Protein AF-A0A084JQD5-F1 (afdb_monomer_lite)

Organism: NCBI:txid29354

Sequence (213 aa):
MKKNQHKNAWLDYLKTSSVTEKAIAIMLTFVMTLIACVFIKEAFPYILVGALLLWLFSNHSTAQSEQQEVNQQERMNWAMELYRQAARCILPILKEYNSVLGIAPTTVNSIYSEEKCLSKPGLCEPVLVYTLERKTVSTIDLFDIKTAIQKRFNQEELGLYLREIDQRDAKFLKFYILPILSENARNWANVDIQNQFTNTKPQKPGDRRDKDF

Foldseek 3Di:
DPDPPPPCPVVVCLVPDDPVVVVVVVVVVVVVVVVVVVCCVVCVVVVVVVVVVVVVVVVVVVVVVVVVVVVVVVVVVVLVVLVVVLLVLLLVLCVVCVVQQQFDPVQSVVWDDQDWDDADVQGPFTKGKTKTFHPFQHPDDCVVSQVSSQVSCVVVVQQKHFQDWDRPDGTMIITIITRNPDPSSVVVSVVSVVVVVVPPDPPPPPPPPDDDD

Structure (mmCIF, N/CA/C/O backbone):
data_AF-A0A084JQD5-F1
#
_entry.id   AF-A0A084JQD5-F1
#
loop_
_atom_site.group_PDB
_atom_site.id
_atom_site.type_symbol
_atom_site.label_atom_id
_atom_site.label_alt_id
_atom_site.label_comp_id
_atom_site.label_asym_id
_atom_site.label_entity_id
_atom_site.label_seq_id
_atom_site.pdbx_PDB_ins_code
_atom_site.Cartn_x
_atom_site.Cartn_y
_atom_site.Cartn_z
_atom_site.occupancy
_atom_site.B_iso_or_equiv
_atom_site.auth_seq_id
_atom_site.auth_comp_id
_atom_site.auth_asym_id
_atom_site.auth_atom_id
_atom_site.pdbx_PDB_model_num
ATOM 1 N N . MET A 1 1 ? 2.120 -25.114 -65.771 1.00 43.00 1 MET A N 1
ATOM 2 C CA . MET A 1 1 ? 3.538 -24.853 -66.119 1.00 43.00 1 MET A CA 1
ATOM 3 C C . MET A 1 1 ? 3.622 -23.701 -67.128 1.00 43.00 1 MET A C 1
ATOM 5 O O . MET A 1 1 ? 3.431 -23.932 -68.309 1.00 43.00 1 MET A O 1
ATOM 9 N N . LYS A 1 2 ? 3.849 -22.452 -66.692 1.00 48.41 2 LYS A N 1
ATOM 10 C CA . LYS A 1 2 ? 4.095 -21.280 -67.570 1.00 48.41 2 LYS A CA 1
ATOM 11 C C . LYS A 1 2 ? 5.107 -20.340 -66.895 1.00 48.41 2 LYS A C 1
ATOM 13 O O . LYS A 1 2 ? 4.735 -19.290 -66.393 1.00 48.41 2 LYS A O 1
ATOM 18 N N . LYS A 1 3 ? 6.375 -20.755 -66.778 1.00 48.91 3 LYS A N 1
ATOM 19 C CA . LYS A 1 3 ? 7.422 -19.938 -66.118 1.00 48.91 3 LYS A CA 1
ATOM 20 C C . LYS A 1 3 ? 8.718 -19.734 -66.915 1.00 48.91 3 LYS A C 1
ATOM 22 O O . LYS A 1 3 ? 9.621 -19.091 -66.400 1.00 48.91 3 LYS A O 1
ATOM 27 N N . ASN A 1 4 ? 8.798 -20.186 -68.172 1.00 50.25 4 ASN A N 1
ATOM 28 C CA . ASN A 1 4 ? 10.040 -20.094 -68.961 1.00 50.25 4 ASN A CA 1
ATOM 29 C C . ASN A 1 4 ? 9.955 -19.283 -70.268 1.00 50.25 4 ASN A C 1
ATOM 31 O O . ASN A 1 4 ? 10.979 -19.126 -70.920 1.00 50.25 4 ASN A O 1
ATOM 35 N N . GLN A 1 5 ? 8.804 -18.715 -70.650 1.00 48.50 5 GLN A N 1
ATOM 36 C CA . GLN A 1 5 ? 8.698 -17.982 -71.927 1.00 48.50 5 GLN A CA 1
ATOM 37 C C . GLN A 1 5 ? 9.386 -16.603 -71.937 1.00 48.50 5 GLN A C 1
ATOM 39 O O . GLN A 1 5 ? 9.701 -16.101 -73.006 1.00 48.50 5 GLN A O 1
ATOM 44 N N . HIS A 1 6 ? 9.693 -16.010 -70.778 1.00 50.81 6 HIS A N 1
ATOM 45 C CA . HIS A 1 6 ? 10.351 -14.695 -70.721 1.00 50.81 6 HIS A CA 1
ATOM 46 C C . HIS A 1 6 ? 11.881 -14.747 -70.620 1.00 50.81 6 HIS A C 1
ATOM 48 O O . HIS A 1 6 ? 12.528 -13.736 -70.874 1.00 50.81 6 HIS A O 1
ATOM 54 N N . LYS A 1 7 ? 12.484 -15.897 -70.280 1.00 48.81 7 LYS A N 1
ATOM 55 C CA . LYS A 1 7 ? 13.943 -15.979 -70.068 1.00 48.81 7 LYS A CA 1
ATOM 56 C C . LYS A 1 7 ? 14.765 -15.891 -71.359 1.00 48.81 7 LYS A C 1
ATOM 58 O O . LYS A 1 7 ? 15.932 -15.530 -71.287 1.00 48.81 7 LYS A O 1
ATOM 63 N N . ASN A 1 8 ? 14.154 -16.145 -72.518 1.00 57.69 8 ASN A N 1
ATOM 64 C CA . ASN A 1 8 ? 14.857 -16.164 -73.806 1.00 57.69 8 ASN A CA 1
ATOM 65 C C . ASN A 1 8 ? 14.445 -15.041 -74.766 1.00 57.69 8 ASN A C 1
ATOM 67 O O . ASN A 1 8 ? 15.118 -14.849 -75.769 1.00 57.69 8 ASN A O 1
ATOM 71 N N . ALA A 1 9 ? 13.425 -14.240 -74.439 1.00 63.19 9 ALA A N 1
ATOM 72 C CA . ALA A 1 9 ? 12.932 -13.183 -75.327 1.00 63.19 9 ALA A CA 1
ATOM 73 C C . ALA A 1 9 ? 14.009 -12.137 -75.677 1.00 63.19 9 ALA A C 1
ATOM 75 O O . ALA A 1 9 ? 14.047 -11.630 -76.793 1.00 63.19 9 ALA A O 1
ATOM 76 N N . TRP A 1 10 ? 14.924 -11.851 -74.745 1.00 65.06 10 TRP A N 1
ATOM 77 C CA . TRP A 1 10 ? 16.048 -10.941 -74.981 1.00 65.06 10 TRP A CA 1
ATOM 78 C C . TRP A 1 10 ? 17.129 -11.552 -75.884 1.00 65.06 10 TRP A C 1
ATOM 80 O O . TRP A 1 10 ? 17.648 -10.883 -76.773 1.00 65.06 10 TRP A O 1
ATOM 90 N N . LEU A 1 11 ? 17.435 -12.840 -75.698 1.00 65.12 11 LEU A N 1
ATOM 91 C CA . LEU A 1 11 ? 18.388 -13.572 -76.539 1.00 65.12 11 LEU A CA 1
ATOM 92 C C . LEU A 1 11 ? 17.848 -13.779 -77.959 1.00 65.12 11 LEU A C 1
ATOM 94 O O . LEU A 1 11 ? 18.612 -13.695 -78.919 1.00 65.12 11 LEU A O 1
ATOM 98 N N . ASP A 1 12 ? 16.544 -14.009 -78.091 1.00 68.69 12 ASP A N 1
ATOM 99 C CA . ASP A 1 12 ? 15.867 -14.154 -79.378 1.00 68.69 12 ASP A CA 1
ATOM 100 C C . ASP A 1 12 ? 15.786 -12.804 -80.110 1.00 68.69 12 ASP A C 1
ATOM 102 O O . ASP A 1 12 ? 16.141 -12.744 -81.286 1.00 68.69 12 ASP A O 1
ATOM 106 N N . TYR A 1 13 ? 15.468 -11.708 -79.402 1.00 67.12 13 TYR A N 1
ATOM 107 C CA . TYR A 1 13 ? 15.529 -10.339 -79.938 1.00 67.12 13 TYR A CA 1
ATOM 108 C C . TYR A 1 13 ? 16.936 -9.970 -80.407 1.00 67.12 13 TYR A C 1
ATOM 110 O O . TYR A 1 13 ? 17.104 -9.438 -81.505 1.00 67.12 13 TYR A O 1
ATOM 118 N N . LEU A 1 14 ? 17.963 -10.292 -79.613 1.00 61.56 14 LEU A N 1
ATOM 119 C CA . LEU A 1 14 ? 19.344 -10.092 -80.024 1.00 61.56 14 LEU A CA 1
ATOM 120 C C . LEU A 1 14 ? 19.676 -10.941 -81.241 1.00 61.56 14 LEU A C 1
ATOM 122 O O . LEU A 1 14 ? 20.288 -10.419 -82.144 1.00 61.56 14 LEU A O 1
ATOM 126 N N . LYS A 1 15 ? 19.279 -12.207 -81.361 1.00 66.88 15 LYS A N 1
ATOM 127 C CA . LYS A 1 15 ? 19.640 -13.007 -82.548 1.00 66.88 15 LYS A CA 1
ATOM 128 C C . LYS A 1 15 ? 19.077 -12.447 -83.858 1.00 66.88 15 LYS A C 1
ATOM 130 O O . LYS A 1 15 ? 19.812 -12.438 -84.847 1.00 66.88 15 LYS A O 1
ATOM 135 N N . THR A 1 16 ? 17.836 -11.961 -83.854 1.00 67.88 16 THR A N 1
ATOM 136 C CA . THR A 1 16 ? 17.121 -11.482 -85.053 1.00 67.88 16 THR A CA 1
ATOM 137 C C . THR A 1 16 ? 17.388 -10.023 -85.420 1.00 67.88 16 THR A C 1
ATOM 139 O O . THR A 1 16 ? 16.986 -9.593 -86.497 1.00 67.88 16 THR A O 1
ATOM 142 N N . SER A 1 17 ? 18.045 -9.256 -84.550 1.00 68.06 17 SER A N 1
ATOM 143 C CA . SER A 1 17 ? 18.316 -7.832 -84.772 1.00 68.06 17 SER A CA 1
ATOM 144 C C . SER A 1 17 ? 19.583 -7.588 -85.595 1.00 68.06 17 SER A C 1
ATOM 146 O O . SER A 1 17 ? 20.514 -8.408 -85.658 1.00 68.06 17 SER A O 1
ATOM 148 N N . SER A 1 18 ? 19.607 -6.430 -86.252 1.00 73.75 18 SER A N 1
ATOM 149 C CA . SER A 1 18 ? 20.745 -5.966 -87.042 1.00 73.75 18 SER A CA 1
ATOM 150 C C . SER A 1 18 ? 21.976 -5.709 -86.157 1.00 73.75 18 SER A C 1
ATOM 152 O O . SER A 1 18 ? 21.888 -5.568 -84.935 1.00 73.75 18 SER A O 1
ATOM 154 N N . VAL A 1 19 ? 23.170 -5.674 -86.760 1.00 72.00 19 VAL A N 1
ATOM 155 C CA . VAL A 1 19 ? 24.443 -5.508 -86.024 1.00 72.00 19 VAL A CA 1
ATOM 156 C C . VAL A 1 19 ? 24.470 -4.207 -85.209 1.00 72.00 19 VAL A C 1
ATOM 158 O O . VAL A 1 19 ? 24.986 -4.185 -84.092 1.00 72.00 19 VAL A O 1
ATOM 161 N N . THR A 1 20 ? 23.865 -3.140 -85.729 1.00 70.75 20 THR A N 1
ATOM 162 C CA . THR A 1 20 ? 23.761 -1.833 -85.066 1.00 70.75 20 THR A CA 1
ATOM 163 C C . THR A 1 20 ? 22.817 -1.867 -83.863 1.00 70.75 20 THR A C 1
ATOM 165 O O . THR A 1 20 ? 23.162 -1.356 -82.800 1.00 70.75 20 THR A O 1
ATOM 168 N N . GLU A 1 21 ? 21.666 -2.530 -83.972 1.00 68.81 21 GLU A N 1
ATOM 169 C CA . GLU A 1 21 ? 20.702 -2.678 -82.871 1.00 68.81 21 GLU A CA 1
ATOM 170 C C . GLU A 1 21 ? 21.258 -3.521 -81.715 1.00 68.81 21 GLU A C 1
ATOM 172 O O . GLU A 1 21 ? 21.062 -3.177 -80.547 1.00 68.81 21 GLU A O 1
ATOM 177 N N . LYS A 1 22 ? 22.025 -4.576 -82.021 1.00 69.94 22 LYS A N 1
ATOM 178 C CA . LYS A 1 22 ? 22.756 -5.370 -81.017 1.00 69.94 22 LYS A CA 1
ATOM 179 C C . LYS A 1 22 ? 23.754 -4.517 -80.241 1.00 69.94 22 LYS A C 1
ATOM 181 O O . LYS A 1 22 ? 23.807 -4.594 -79.014 1.00 69.94 22 LYS A O 1
ATOM 186 N N . ALA A 1 23 ? 24.533 -3.700 -80.950 1.00 69.25 23 ALA A N 1
ATOM 187 C CA . ALA A 1 23 ? 25.531 -2.827 -80.341 1.00 69.25 23 ALA A CA 1
ATOM 188 C C . ALA A 1 23 ? 24.881 -1.795 -79.405 1.00 69.25 23 ALA A C 1
ATOM 190 O O . ALA A 1 23 ? 25.366 -1.592 -78.292 1.00 69.25 23 ALA A O 1
ATOM 191 N N . ILE A 1 24 ? 23.746 -1.213 -79.810 1.00 72.31 24 ILE A N 1
ATOM 192 C CA . ILE A 1 24 ? 22.974 -0.271 -78.986 1.00 72.31 24 ILE A CA 1
ATOM 193 C C . ILE A 1 24 ? 22.414 -0.965 -77.738 1.00 72.31 24 ILE A C 1
ATOM 195 O O . ILE A 1 24 ? 22.552 -0.442 -76.633 1.00 72.31 24 ILE A O 1
ATOM 199 N N . ALA A 1 25 ? 21.835 -2.161 -77.880 1.00 71.25 25 ALA A N 1
ATOM 200 C CA . ALA A 1 25 ? 21.286 -2.911 -76.751 1.00 71.25 25 ALA A CA 1
ATOM 201 C C . ALA A 1 25 ? 22.368 -3.294 -75.727 1.00 71.25 25 ALA A C 1
ATOM 203 O O . ALA A 1 25 ? 22.162 -3.140 -74.521 1.00 71.25 25 ALA A O 1
ATOM 204 N N . ILE A 1 26 ? 23.540 -3.740 -76.188 1.00 75.88 26 ILE A N 1
ATOM 205 C CA . ILE A 1 26 ? 24.671 -4.077 -75.311 1.00 75.88 26 ILE A CA 1
ATOM 206 C C . ILE A 1 26 ? 25.213 -2.818 -74.622 1.00 75.88 26 ILE A C 1
ATOM 208 O O . ILE A 1 26 ? 25.419 -2.844 -73.410 1.00 75.88 26 ILE A O 1
ATOM 212 N N . MET A 1 27 ? 25.364 -1.703 -75.347 1.00 77.06 27 MET A N 1
ATOM 213 C CA . MET A 1 27 ? 25.770 -0.410 -74.775 1.00 77.06 27 MET A CA 1
ATOM 214 C C . MET A 1 27 ? 24.803 0.072 -73.691 1.00 77.06 27 MET A C 1
ATOM 216 O O . MET A 1 27 ? 25.242 0.432 -72.603 1.00 77.06 27 MET A O 1
ATOM 220 N N . LEU A 1 28 ? 23.492 0.025 -73.936 1.00 75.75 28 LEU A N 1
ATOM 221 C CA . LEU A 1 28 ? 22.488 0.428 -72.947 1.00 75.75 28 LEU A CA 1
ATOM 222 C C . LEU A 1 28 ? 22.511 -0.472 -71.712 1.00 75.75 28 LEU A C 1
ATOM 224 O O . LEU A 1 28 ? 22.447 0.022 -70.589 1.00 75.75 28 LEU A O 1
ATOM 228 N N . THR A 1 29 ? 22.658 -1.783 -71.904 1.00 77.31 29 THR A N 1
ATOM 229 C CA . THR A 1 29 ? 22.748 -2.726 -70.783 1.00 77.31 29 THR A CA 1
ATOM 230 C C . THR A 1 29 ? 24.010 -2.462 -69.958 1.00 77.31 29 THR A C 1
ATOM 232 O O . THR A 1 29 ? 23.952 -2.431 -68.729 1.00 77.31 29 THR A O 1
ATOM 235 N N . PHE A 1 30 ? 25.140 -2.198 -70.620 1.00 76.50 30 PHE A N 1
ATOM 236 C CA . PHE A 1 30 ? 26.399 -1.854 -69.966 1.00 76.50 30 PHE A CA 1
ATOM 237 C C . PHE A 1 30 ? 26.284 -0.551 -69.168 1.00 76.50 30 PHE A C 1
ATOM 239 O O . PHE A 1 30 ? 26.621 -0.541 -67.988 1.00 76.50 30 PHE A O 1
ATOM 246 N N . VAL A 1 31 ? 25.718 0.509 -69.756 1.00 75.75 31 VAL A N 1
ATOM 247 C CA . VAL A 1 31 ? 25.486 1.801 -69.087 1.00 75.75 31 VAL A CA 1
ATOM 248 C C . VAL A 1 31 ? 24.566 1.643 -67.875 1.00 75.75 31 VAL A C 1
ATOM 250 O O . VAL A 1 31 ? 24.903 2.122 -66.796 1.00 75.75 31 VAL A O 1
ATOM 253 N N . MET A 1 32 ? 23.455 0.912 -68.000 1.00 71.94 32 MET A N 1
ATOM 254 C CA . MET A 1 32 ? 22.539 0.661 -66.878 1.00 71.94 32 MET A CA 1
ATOM 255 C C . MET A 1 32 ? 23.201 -0.138 -65.749 1.00 71.94 32 MET A C 1
ATOM 257 O O . MET A 1 32 ? 22.980 0.155 -64.574 1.00 71.94 32 MET A O 1
ATOM 261 N N . THR A 1 33 ? 24.052 -1.108 -66.089 1.00 73.44 33 THR A N 1
ATOM 262 C CA . THR A 1 33 ? 24.817 -1.881 -65.096 1.00 73.44 33 THR A CA 1
ATOM 263 C C . THR A 1 33 ? 25.853 -1.002 -64.390 1.00 73.44 33 THR A C 1
ATOM 265 O O . THR A 1 33 ? 26.034 -1.103 -63.178 1.00 73.44 33 THR A O 1
ATOM 268 N N . LEU A 1 34 ? 26.498 -0.091 -65.124 1.00 73.38 34 LEU A N 1
ATOM 269 C CA . LEU A 1 34 ? 27.484 0.846 -64.584 1.00 73.38 34 LEU A CA 1
ATOM 270 C C . LEU A 1 34 ? 26.836 1.864 -63.639 1.00 73.38 34 LEU A C 1
ATOM 272 O O . LEU A 1 34 ? 27.350 2.102 -62.548 1.00 73.38 34 LEU A O 1
ATOM 276 N N . ILE A 1 35 ? 25.666 2.387 -64.014 1.00 71.44 35 ILE A N 1
ATOM 277 C CA . ILE A 1 35 ? 24.845 3.262 -63.171 1.00 71.44 35 ILE A CA 1
ATOM 278 C C . ILE A 1 35 ? 24.445 2.528 -61.882 1.00 71.44 35 ILE A C 1
ATOM 280 O O . ILE A 1 35 ? 24.663 3.052 -60.792 1.00 71.44 35 ILE A O 1
ATOM 284 N N . ALA A 1 36 ? 23.953 1.288 -61.975 1.00 71.88 36 ALA A N 1
ATOM 285 C CA . ALA A 1 36 ? 23.601 0.489 -60.799 1.00 71.88 36 ALA A CA 1
ATOM 286 C C . ALA A 1 36 ? 24.800 0.266 -59.854 1.00 71.88 36 ALA A C 1
ATOM 288 O O . ALA A 1 36 ? 24.655 0.404 -58.640 1.00 71.88 36 ALA A O 1
ATOM 289 N N . CYS A 1 37 ? 25.995 -0.008 -60.387 1.00 68.25 37 CYS A N 1
ATOM 290 C CA . CYS A 1 37 ? 27.213 -0.152 -59.583 1.00 68.25 37 CYS A CA 1
ATOM 291 C C . CYS A 1 37 ? 27.614 1.140 -58.848 1.00 68.25 37 CYS A C 1
ATOM 293 O O . CYS A 1 37 ? 28.063 1.070 -57.702 1.00 68.25 37 CYS A O 1
ATOM 295 N N . VAL A 1 38 ? 27.440 2.311 -59.470 1.00 67.06 38 VAL A N 1
ATOM 296 C CA . VAL A 1 38 ? 27.713 3.613 -58.831 1.00 67.06 38 VAL A CA 1
ATOM 297 C C . VAL A 1 38 ? 26.712 3.882 -57.704 1.00 67.06 38 VAL A C 1
ATOM 299 O O . VAL A 1 38 ? 27.125 4.195 -56.588 1.00 67.06 38 VAL A O 1
ATOM 302 N N . PHE A 1 39 ? 25.417 3.653 -57.947 1.00 64.69 39 PHE A N 1
ATOM 303 C CA . PHE A 1 39 ? 24.373 3.825 -56.930 1.00 64.69 39 PHE A CA 1
ATOM 304 C C . PHE A 1 39 ? 24.538 2.874 -55.740 1.00 64.69 39 PHE A C 1
ATOM 306 O O . PHE A 1 39 ? 24.310 3.281 -54.606 1.00 64.69 39 PHE A O 1
ATOM 313 N N . ILE A 1 40 ? 24.972 1.627 -55.956 1.00 67.81 40 ILE A N 1
ATOM 314 C CA . ILE A 1 40 ? 25.234 0.682 -54.859 1.00 67.81 40 ILE A CA 1
ATOM 315 C C . ILE A 1 40 ? 26.410 1.158 -54.001 1.00 67.81 40 ILE A C 1
ATOM 317 O O . ILE A 1 40 ? 26.332 1.077 -52.779 1.00 67.81 40 ILE A O 1
ATOM 321 N N . LYS A 1 41 ? 27.478 1.691 -54.608 1.00 65.62 41 LYS A N 1
ATOM 322 C CA . LYS A 1 41 ? 28.644 2.194 -53.866 1.00 65.62 41 LYS A CA 1
ATOM 323 C C . LYS A 1 41 ? 28.291 3.384 -52.968 1.00 65.62 41 LYS A C 1
ATOM 325 O O . LYS A 1 41 ? 28.823 3.480 -51.865 1.00 65.62 41 LYS A O 1
ATOM 330 N N . GLU A 1 42 ? 27.384 4.249 -53.415 1.00 63.03 42 GLU A N 1
ATOM 331 C CA . GLU A 1 42 ? 26.901 5.382 -52.620 1.00 63.03 42 GLU A CA 1
ATOM 332 C C . GLU A 1 42 ? 25.814 4.986 -51.613 1.00 63.03 42 GLU A C 1
ATOM 334 O O . GLU A 1 42 ? 25.819 5.490 -50.497 1.00 63.03 42 GLU A O 1
ATOM 339 N N . ALA A 1 43 ? 24.919 4.051 -51.948 1.00 64.06 43 ALA A N 1
ATOM 340 C CA . ALA A 1 43 ? 23.817 3.631 -51.077 1.00 64.06 43 ALA A CA 1
ATOM 341 C C . ALA A 1 43 ? 24.241 2.652 -49.967 1.00 64.06 43 ALA A C 1
ATOM 343 O O . ALA A 1 43 ? 23.648 2.647 -48.887 1.00 64.06 43 ALA A O 1
ATOM 344 N N . PHE A 1 44 ? 25.268 1.828 -50.204 1.00 70.75 44 PHE A N 1
ATOM 345 C CA . PHE A 1 44 ? 25.759 0.830 -49.251 1.00 70.75 44 PHE A CA 1
ATOM 346 C C . PHE A 1 44 ? 26.115 1.393 -47.862 1.00 70.75 44 PHE A C 1
ATOM 348 O O . PHE A 1 44 ? 25.653 0.812 -46.878 1.00 70.75 44 PHE A O 1
ATOM 355 N N . PRO A 1 45 ? 26.860 2.511 -47.720 1.00 69.94 45 PRO A N 1
ATOM 356 C CA . PRO A 1 45 ? 27.137 3.076 -46.399 1.00 69.94 45 PRO A CA 1
ATOM 357 C C . PRO A 1 45 ? 25.861 3.495 -45.657 1.00 69.94 45 PRO A C 1
ATOM 359 O O . PRO A 1 45 ? 25.770 3.270 -44.453 1.00 69.94 45 PRO A O 1
ATOM 362 N N . TYR A 1 46 ? 24.843 4.021 -46.346 1.00 71.94 46 TYR A N 1
ATOM 363 C CA . TYR A 1 46 ? 23.573 4.393 -45.710 1.00 71.94 46 TYR A CA 1
ATOM 364 C C . TYR A 1 46 ? 22.764 3.172 -45.258 1.00 71.94 46 TYR A C 1
ATOM 366 O O . TYR A 1 46 ? 22.179 3.190 -44.176 1.00 71.94 46 TYR A O 1
ATOM 374 N N . ILE A 1 47 ? 22.772 2.088 -46.041 1.00 75.50 47 ILE A N 1
ATOM 375 C CA . ILE A 1 47 ? 22.130 0.816 -45.669 1.00 75.50 47 ILE A CA 1
ATOM 376 C C . ILE A 1 47 ? 22.837 0.196 -44.458 1.00 75.50 47 ILE A C 1
ATOM 378 O O . ILE A 1 47 ? 22.176 -0.257 -43.524 1.00 75.50 47 ILE A O 1
ATOM 382 N N . LEU A 1 48 ? 24.172 0.213 -44.443 1.00 73.69 48 LEU A N 1
ATOM 383 C CA . LEU A 1 48 ? 24.976 -0.316 -43.343 1.00 73.69 48 LEU A CA 1
ATOM 384 C C . LEU A 1 48 ? 24.747 0.472 -42.046 1.00 73.69 48 LEU A C 1
ATOM 386 O O . LEU A 1 48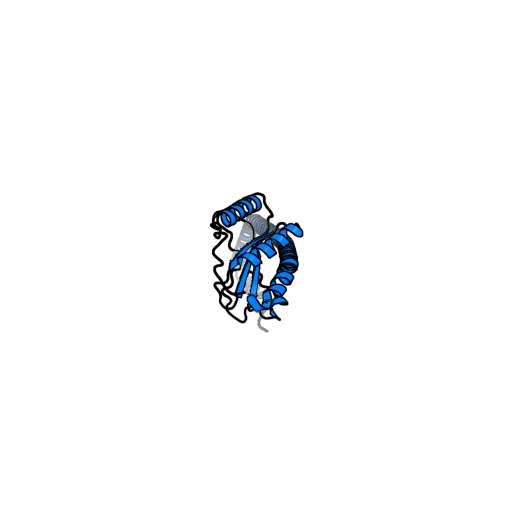 ? 24.535 -0.128 -40.995 1.00 73.69 48 LEU A O 1
ATOM 390 N N . VAL A 1 49 ? 24.736 1.808 -42.119 1.00 73.88 49 VAL A N 1
ATOM 391 C CA . VAL A 1 49 ? 24.436 2.676 -40.970 1.00 73.88 49 VAL A CA 1
ATOM 392 C C . VAL A 1 49 ? 22.999 2.463 -40.487 1.00 73.88 49 VAL A C 1
ATOM 394 O O . VAL A 1 49 ? 22.780 2.341 -39.286 1.00 73.88 49 VAL A O 1
ATOM 397 N N . GLY A 1 50 ? 22.027 2.342 -41.397 1.00 69.69 50 GLY A N 1
ATOM 398 C CA . GLY A 1 50 ? 20.638 2.035 -41.046 1.00 69.69 50 GLY A CA 1
ATOM 399 C C . GLY A 1 50 ? 20.487 0.689 -40.330 1.00 69.69 50 GLY A C 1
ATOM 400 O O . GLY A 1 50 ? 19.806 0.609 -39.309 1.00 69.69 50 GLY A O 1
ATOM 401 N N . ALA A 1 51 ? 21.169 -0.355 -40.806 1.00 75.62 51 ALA A N 1
ATOM 402 C CA . ALA A 1 51 ? 21.170 -1.672 -40.169 1.00 75.62 51 ALA A CA 1
ATOM 403 C C . ALA A 1 51 ? 21.861 -1.660 -38.792 1.00 75.62 51 ALA A C 1
ATOM 405 O O . ALA A 1 51 ? 21.345 -2.252 -37.846 1.00 75.62 51 ALA A O 1
ATOM 406 N N . LEU A 1 52 ? 22.988 -0.948 -38.658 1.00 70.50 52 LEU A N 1
ATOM 407 C CA . LEU A 1 52 ? 23.684 -0.761 -37.379 1.00 70.50 52 LEU A CA 1
ATOM 408 C C . LEU A 1 52 ? 22.820 -0.011 -36.360 1.00 70.50 52 LEU A C 1
ATOM 410 O O . LEU A 1 52 ? 22.775 -0.410 -35.199 1.00 70.50 52 LEU A O 1
ATOM 414 N N . LEU A 1 53 ? 22.107 1.035 -36.790 1.00 66.81 53 LEU A N 1
ATOM 415 C CA . LEU A 1 53 ? 21.167 1.763 -35.938 1.00 66.81 53 LEU A CA 1
ATOM 416 C C . LEU A 1 53 ? 20.019 0.855 -35.488 1.00 66.81 53 LEU A C 1
ATOM 418 O O . LEU A 1 53 ? 19.753 0.779 -34.293 1.00 66.81 53 LEU A O 1
ATOM 422 N N . LEU A 1 54 ? 19.383 0.120 -36.407 1.00 69.12 54 LEU A N 1
ATOM 423 C CA . LEU A 1 54 ? 18.308 -0.821 -36.065 1.00 69.12 54 LEU A CA 1
ATOM 424 C C . LEU A 1 54 ? 18.768 -1.893 -35.066 1.00 69.12 54 LEU A C 1
ATOM 426 O O . LEU A 1 54 ? 18.032 -2.205 -34.134 1.00 69.12 54 LEU A O 1
ATOM 430 N N . TRP A 1 55 ? 19.990 -2.407 -35.218 1.00 70.88 55 TRP A N 1
ATOM 431 C CA . TRP A 1 55 ? 20.573 -3.389 -34.301 1.00 70.88 55 TRP A CA 1
ATOM 432 C C . TRP A 1 55 ? 20.919 -2.800 -32.921 1.00 70.88 55 TRP A C 1
ATOM 434 O O . TRP A 1 55 ? 20.690 -3.434 -31.890 1.00 70.88 55 TRP A O 1
ATOM 444 N N . LEU A 1 56 ? 21.419 -1.561 -32.871 1.00 65.19 56 LEU A N 1
ATOM 445 C CA . LEU A 1 56 ? 21.650 -0.836 -31.616 1.00 65.19 56 LEU A CA 1
ATOM 446 C C . LEU A 1 56 ? 20.338 -0.565 -30.868 1.00 65.19 56 LEU A C 1
ATOM 448 O O . LEU A 1 56 ? 20.258 -0.810 -29.664 1.00 65.19 56 LEU A O 1
ATOM 452 N N . PHE A 1 57 ? 19.298 -0.112 -31.575 1.00 62.94 57 PHE A N 1
ATOM 453 C CA . PHE A 1 57 ? 17.982 0.128 -30.981 1.00 62.94 57 PHE A CA 1
ATOM 454 C C . PHE A 1 57 ? 17.315 -1.170 -30.514 1.00 62.94 57 PHE A C 1
ATOM 456 O O . PHE A 1 57 ? 16.728 -1.177 -29.431 1.00 62.94 57 PHE A O 1
ATOM 463 N N . SER A 1 58 ? 17.446 -2.278 -31.258 1.00 65.06 58 SER A N 1
ATOM 464 C CA . SER A 1 58 ? 16.896 -3.566 -30.821 1.00 65.06 58 SER A CA 1
ATOM 465 C C . SER A 1 58 ? 17.571 -4.055 -29.540 1.00 65.06 58 SER A C 1
ATOM 467 O O . SER A 1 58 ? 16.878 -4.365 -28.576 1.00 65.06 58 SER A O 1
ATOM 469 N N . ASN A 1 59 ? 18.905 -4.028 -29.469 1.00 57.62 59 ASN A N 1
ATOM 470 C CA . ASN A 1 59 ? 19.632 -4.506 -28.289 1.00 57.62 59 ASN A CA 1
ATOM 471 C C . ASN A 1 59 ? 19.405 -3.621 -27.055 1.00 57.62 59 ASN A C 1
ATOM 473 O O . ASN A 1 59 ? 19.328 -4.133 -25.939 1.00 57.62 59 ASN A O 1
ATOM 477 N N . HIS A 1 60 ? 19.259 -2.303 -27.237 1.00 58.75 60 HIS A N 1
ATOM 478 C CA . HIS A 1 60 ? 18.938 -1.407 -26.127 1.00 58.75 60 HIS A CA 1
ATOM 479 C C . HIS A 1 60 ? 17.510 -1.630 -25.608 1.00 58.75 60 HIS A C 1
ATOM 481 O O . HIS A 1 60 ? 17.289 -1.597 -24.399 1.00 58.75 60 HIS A O 1
ATOM 487 N N . SER A 1 61 ? 16.558 -1.920 -26.504 1.00 55.59 61 SER A N 1
ATOM 488 C CA . SER A 1 61 ? 15.175 -2.223 -26.119 1.00 55.59 61 SER A CA 1
ATOM 489 C C . SER A 1 61 ? 15.055 -3.524 -25.318 1.00 55.59 61 SER A C 1
ATOM 491 O O . SER A 1 61 ? 14.343 -3.545 -24.319 1.00 55.59 61 SER A O 1
ATOM 493 N N . THR A 1 62 ? 15.805 -4.570 -25.685 1.00 59.31 62 THR A N 1
ATOM 494 C CA . THR A 1 62 ? 15.794 -5.857 -24.972 1.00 59.31 62 THR A CA 1
ATOM 495 C C . THR A 1 62 ? 16.460 -5.755 -23.598 1.00 59.31 62 THR A C 1
ATOM 497 O O . THR A 1 62 ? 15.914 -6.231 -22.608 1.00 59.31 62 THR A O 1
ATOM 500 N N . ALA A 1 63 ? 17.598 -5.059 -23.499 1.00 60.03 63 ALA A N 1
ATOM 501 C CA . ALA A 1 63 ? 18.258 -4.834 -22.211 1.00 60.03 63 ALA A CA 1
ATOM 502 C C . ALA A 1 63 ? 17.399 -3.979 -21.258 1.00 60.03 63 ALA A C 1
ATOM 504 O O . ALA A 1 63 ? 17.345 -4.249 -20.058 1.00 60.03 63 ALA A O 1
ATOM 505 N N . GLN A 1 64 ? 16.684 -2.972 -21.780 1.00 58.69 64 GLN A N 1
ATOM 506 C CA . GLN A 1 64 ? 15.721 -2.209 -20.983 1.00 58.69 64 GLN A CA 1
ATOM 507 C C . GLN A 1 64 ? 14.522 -3.058 -20.553 1.00 58.69 64 GLN A C 1
ATOM 509 O O . GLN A 1 64 ? 14.125 -2.950 -19.397 1.00 58.69 64 GLN A O 1
ATOM 514 N N . SER A 1 65 ? 13.961 -3.907 -21.423 1.00 57.28 65 SER A N 1
ATOM 515 C CA . SER A 1 65 ? 12.812 -4.744 -21.057 1.00 57.28 65 SER A CA 1
ATOM 516 C C . SER A 1 65 ? 13.163 -5.765 -19.978 1.00 57.28 65 SER A C 1
ATOM 518 O O . SER A 1 65 ? 12.426 -5.883 -19.008 1.00 57.28 65 SER A O 1
ATOM 520 N N . GLU A 1 66 ? 14.317 -6.429 -20.077 1.00 62.81 66 GLU A N 1
ATOM 521 C CA . GLU A 1 66 ? 14.774 -7.386 -19.058 1.00 62.81 66 GLU A CA 1
ATOM 522 C C . GLU A 1 66 ? 15.028 -6.694 -17.710 1.00 62.81 66 GLU A C 1
ATOM 524 O O . GLU A 1 66 ? 14.599 -7.166 -16.656 1.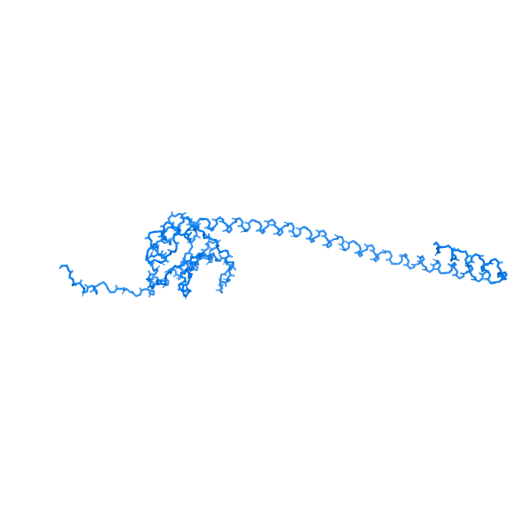00 62.81 66 GLU A O 1
ATOM 529 N N . GLN A 1 67 ? 15.660 -5.518 -17.723 1.00 60.62 67 GLN A N 1
ATOM 530 C CA . GLN A 1 67 ? 15.917 -4.761 -16.498 1.00 60.62 67 GLN A CA 1
ATOM 531 C C . GLN A 1 67 ? 14.641 -4.139 -15.906 1.00 60.62 67 GLN A C 1
ATOM 533 O O . GLN A 1 67 ? 14.542 -3.930 -14.693 1.00 60.62 67 GLN A O 1
ATOM 538 N N . GLN A 1 68 ? 13.643 -3.859 -16.741 1.00 60.38 68 GLN A N 1
ATOM 539 C CA . GLN A 1 68 ? 12.326 -3.406 -16.313 1.00 60.38 68 GLN A CA 1
ATOM 540 C C . GLN A 1 68 ? 11.501 -4.559 -15.721 1.00 60.38 68 GLN A C 1
ATOM 542 O O . GLN A 1 68 ? 10.865 -4.356 -14.688 1.00 60.38 68 GLN A O 1
ATOM 547 N N . GLU A 1 69 ? 11.573 -5.764 -16.290 1.00 64.31 69 GLU A N 1
ATOM 548 C CA . GLU A 1 69 ? 10.929 -6.973 -15.759 1.00 64.31 69 GLU A CA 1
ATOM 549 C C . GLU A 1 69 ? 11.486 -7.365 -14.385 1.00 64.31 69 GLU A C 1
ATOM 551 O O . GLU A 1 69 ? 10.709 -7.589 -13.453 1.00 64.31 69 GLU A O 1
ATOM 556 N N . VAL A 1 70 ? 12.813 -7.360 -14.205 1.00 68.69 70 VAL A N 1
ATOM 557 C CA . VAL A 1 70 ? 13.442 -7.651 -12.901 1.00 68.69 70 VAL A CA 1
ATOM 558 C C . VAL A 1 70 ? 13.027 -6.620 -11.846 1.00 68.69 70 VAL A C 1
ATOM 560 O O . VAL A 1 70 ? 12.566 -6.989 -10.765 1.00 68.69 70 VAL A O 1
ATOM 563 N N . ASN A 1 71 ? 13.085 -5.325 -12.175 1.00 69.00 71 ASN A N 1
ATOM 564 C CA . ASN A 1 71 ? 12.643 -4.259 -11.268 1.00 69.00 71 ASN A CA 1
ATOM 565 C C . ASN A 1 71 ? 11.149 -4.358 -10.924 1.00 69.00 71 ASN A C 1
ATOM 567 O O . ASN A 1 71 ? 10.731 -4.027 -9.811 1.00 69.00 71 ASN A O 1
ATOM 571 N N . GLN A 1 72 ? 10.317 -4.778 -11.875 1.00 66.94 72 GLN A N 1
ATOM 572 C CA . GLN A 1 72 ? 8.888 -4.955 -11.652 1.00 66.94 72 GLN A CA 1
ATOM 573 C C . GLN A 1 72 ? 8.612 -6.152 -10.736 1.00 66.94 72 GLN A C 1
ATOM 575 O O . GLN A 1 72 ? 7.782 -6.036 -9.830 1.00 66.94 72 GLN A O 1
ATOM 580 N N . GLN A 1 73 ? 9.343 -7.254 -10.912 1.00 72.06 73 GLN A N 1
ATOM 581 C CA . GLN A 1 73 ? 9.244 -8.436 -10.061 1.00 72.06 73 GLN A CA 1
ATOM 582 C C . GLN A 1 73 ? 9.670 -8.136 -8.618 1.00 72.06 73 GLN A C 1
ATOM 584 O O . GLN A 1 73 ? 8.966 -8.506 -7.678 1.00 72.06 73 GLN A O 1
ATOM 589 N N . GLU A 1 74 ? 10.771 -7.409 -8.419 1.00 73.38 74 GLU A N 1
ATOM 590 C CA . GLU A 1 74 ? 11.221 -6.992 -7.085 1.00 73.38 74 GLU A CA 1
ATOM 591 C C . GLU A 1 74 ? 10.205 -6.078 -6.390 1.00 73.38 74 GLU A C 1
ATOM 593 O O . GLU A 1 74 ? 9.871 -6.290 -5.222 1.00 73.38 74 GLU A O 1
ATOM 598 N N . ARG A 1 75 ? 9.639 -5.106 -7.116 1.00 66.88 75 ARG A N 1
ATOM 599 C CA . ARG A 1 75 ? 8.583 -4.226 -6.588 1.00 66.88 75 ARG A CA 1
ATOM 600 C C . ARG A 1 75 ? 7.321 -4.992 -6.211 1.00 66.88 75 ARG A C 1
ATOM 602 O O . ARG A 1 75 ? 6.688 -4.660 -5.211 1.00 66.88 75 ARG A O 1
ATOM 609 N N . MET A 1 76 ? 6.947 -5.996 -7.002 1.00 68.75 76 MET A N 1
ATOM 610 C CA . MET A 1 76 ? 5.793 -6.844 -6.716 1.00 68.75 76 MET A CA 1
ATOM 611 C C . MET A 1 76 ? 6.036 -7.700 -5.471 1.00 68.75 76 MET A C 1
ATOM 613 O O . MET A 1 76 ? 5.192 -7.725 -4.581 1.00 68.75 76 MET A O 1
ATOM 617 N N . ASN A 1 77 ? 7.210 -8.322 -5.355 1.00 75.44 77 ASN A N 1
ATOM 618 C CA . ASN A 1 77 ? 7.591 -9.093 -4.170 1.00 75.44 77 ASN A CA 1
ATOM 619 C C . ASN A 1 77 ? 7.597 -8.226 -2.904 1.00 75.44 77 ASN A C 1
ATOM 621 O O . ASN A 1 77 ? 7.066 -8.633 -1.872 1.00 75.44 77 ASN A O 1
ATOM 625 N N . TRP A 1 78 ? 8.140 -7.010 -2.994 1.00 74.75 78 TRP A N 1
ATOM 626 C CA . TRP A 1 78 ? 8.129 -6.054 -1.891 1.00 74.75 78 TRP A CA 1
ATOM 627 C C . TRP A 1 78 ? 6.701 -5.662 -1.481 1.00 74.75 78 TRP A C 1
ATOM 629 O O . TRP A 1 78 ? 6.372 -5.689 -0.295 1.00 74.75 78 TRP A O 1
ATOM 639 N N . ALA A 1 79 ? 5.826 -5.363 -2.446 1.00 69.06 79 ALA A N 1
ATOM 640 C CA . ALA A 1 79 ? 4.430 -5.029 -2.169 1.00 69.06 79 ALA A CA 1
ATOM 641 C C . ALA A 1 79 ? 3.667 -6.205 -1.532 1.00 69.06 79 ALA A C 1
ATOM 643 O O . ALA A 1 79 ? 2.889 -6.004 -0.598 1.00 69.06 79 ALA A O 1
ATOM 644 N N . MET A 1 80 ? 3.921 -7.434 -1.993 1.00 74.44 80 MET A N 1
ATOM 645 C CA . MET A 1 80 ? 3.342 -8.655 -1.425 1.00 74.44 80 MET A CA 1
ATOM 646 C C . MET A 1 80 ? 3.785 -8.888 0.021 1.00 74.44 80 MET A C 1
ATOM 648 O O . MET A 1 80 ? 2.966 -9.260 0.864 1.00 74.44 80 MET A O 1
ATOM 652 N N . GLU A 1 81 ? 5.058 -8.650 0.329 1.00 80.62 81 GLU A N 1
ATOM 653 C CA . GLU A 1 81 ? 5.572 -8.785 1.692 1.00 80.62 81 GLU A CA 1
ATOM 654 C C . GLU A 1 81 ? 4.992 -7.709 2.618 1.00 80.62 81 GLU A C 1
ATOM 656 O O . GLU A 1 81 ? 4.498 -8.025 3.702 1.00 80.62 81 GLU A O 1
ATOM 661 N N . LEU A 1 82 ? 4.937 -6.455 2.159 1.00 77.75 82 LEU A N 1
ATOM 662 C CA . LEU A 1 82 ? 4.295 -5.359 2.889 1.00 77.75 82 LEU A CA 1
ATOM 663 C C . LEU A 1 82 ? 2.831 -5.685 3.210 1.00 77.75 82 LEU A C 1
ATOM 665 O O . LEU A 1 82 ? 2.354 -5.481 4.328 1.00 77.75 82 LEU A O 1
ATOM 669 N N . TYR A 1 83 ? 2.124 -6.244 2.229 1.00 75.94 83 TYR A N 1
ATOM 670 C CA . TYR A 1 83 ? 0.748 -6.681 2.383 1.00 75.94 83 TYR A CA 1
ATOM 671 C C . TYR A 1 83 ? 0.606 -7.795 3.418 1.00 75.94 83 TYR A C 1
ATOM 673 O O . TYR A 1 83 ? -0.259 -7.732 4.291 1.00 75.94 83 TYR A O 1
ATOM 681 N N . ARG A 1 84 ? 1.473 -8.808 3.354 1.00 79.94 84 ARG A N 1
ATOM 682 C CA . ARG A 1 84 ? 1.486 -9.921 4.305 1.00 79.94 84 ARG A CA 1
ATOM 683 C C . ARG A 1 84 ? 1.706 -9.432 5.737 1.00 79.94 84 ARG A C 1
ATOM 685 O O . ARG A 1 84 ? 1.013 -9.890 6.647 1.00 79.94 84 ARG A O 1
ATOM 692 N N . GLN A 1 85 ? 2.636 -8.502 5.937 1.00 82.56 85 GLN A N 1
ATOM 693 C CA . GLN A 1 85 ? 2.924 -7.907 7.244 1.00 82.56 85 GLN A CA 1
ATOM 694 C C . GLN A 1 85 ? 1.739 -7.090 7.765 1.00 82.56 85 GLN A C 1
ATOM 696 O O . GLN A 1 85 ? 1.298 -7.285 8.901 1.00 82.56 85 GLN A O 1
ATOM 701 N N . ALA A 1 86 ? 1.156 -6.246 6.910 1.00 83.38 86 ALA A N 1
ATOM 702 C CA . ALA A 1 86 ? -0.044 -5.489 7.239 1.00 83.38 86 ALA A CA 1
ATOM 703 C C . ALA A 1 86 ? -1.209 -6.415 7.624 1.00 83.38 86 ALA A C 1
ATOM 705 O O . ALA A 1 86 ? -1.821 -6.237 8.677 1.00 83.38 86 ALA A O 1
ATOM 706 N N . ALA A 1 87 ? -1.473 -7.451 6.823 1.00 82.25 87 ALA A N 1
ATOM 707 C CA . ALA A 1 87 ? -2.520 -8.432 7.080 1.00 82.25 87 ALA A CA 1
ATOM 708 C C . ALA A 1 87 ? -2.295 -9.170 8.408 1.00 82.25 87 ALA A C 1
ATOM 710 O O . ALA A 1 87 ? -3.231 -9.313 9.190 1.00 82.25 87 ALA A O 1
ATOM 711 N N . ARG A 1 88 ? -1.059 -9.590 8.709 1.00 83.31 88 ARG A N 1
ATOM 712 C CA . ARG A 1 88 ? -0.715 -10.258 9.975 1.00 83.31 88 ARG A CA 1
ATOM 713 C C . ARG A 1 88 ? -1.093 -9.420 11.200 1.00 83.31 88 ARG A C 1
ATOM 715 O O . ARG A 1 88 ? -1.549 -9.987 12.189 1.00 83.31 88 ARG A O 1
ATOM 722 N N . CYS A 1 89 ? -0.923 -8.102 11.130 1.00 85.75 89 CYS A N 1
ATOM 723 C CA . CYS A 1 89 ? -1.268 -7.184 12.217 1.00 85.75 89 CYS A CA 1
ATOM 724 C C . CYS A 1 89 ? -2.758 -6.837 12.263 1.00 85.75 89 CYS A C 1
ATOM 726 O O . CYS A 1 89 ? -3.348 -6.771 13.338 1.00 85.75 89 CYS A O 1
ATOM 728 N N . ILE A 1 90 ? -3.362 -6.599 11.100 1.00 87.38 90 ILE A N 1
ATOM 729 C CA . ILE A 1 90 ? -4.739 -6.116 10.989 1.00 87.38 90 ILE A CA 1
ATOM 730 C C . ILE A 1 90 ? -5.743 -7.241 11.274 1.00 87.38 90 ILE A C 1
ATOM 732 O O . ILE A 1 90 ? -6.720 -7.032 11.990 1.00 87.38 90 ILE A O 1
ATOM 736 N N . LEU A 1 91 ? -5.501 -8.452 10.764 1.00 85.56 91 LEU A N 1
ATOM 737 C CA . LEU A 1 91 ? -6.452 -9.564 10.835 1.00 85.56 91 LEU A CA 1
ATOM 738 C C . LEU A 1 91 ? -6.879 -9.962 12.254 1.00 85.56 91 LEU A C 1
ATOM 740 O O . LEU A 1 91 ? -8.082 -10.129 12.462 1.00 85.56 91 LEU A O 1
ATOM 744 N N . PRO A 1 92 ? -5.968 -10.140 13.233 1.00 84.81 92 PRO A N 1
ATOM 745 C CA . PRO A 1 92 ? -6.362 -10.494 14.594 1.00 84.81 92 PRO A CA 1
ATOM 746 C C . PRO A 1 92 ? -7.276 -9.437 15.215 1.00 84.81 92 PRO A C 1
ATOM 748 O O . PRO A 1 92 ? -8.305 -9.782 15.784 1.00 84.81 92 PRO A O 1
ATOM 751 N N . ILE A 1 93 ? -6.956 -8.159 15.000 1.00 87.69 93 ILE A N 1
ATOM 752 C CA . ILE A 1 93 ? -7.744 -7.032 15.501 1.00 87.69 93 ILE A CA 1
ATOM 753 C C . ILE A 1 93 ? -9.136 -7.075 14.871 1.00 87.69 93 ILE A C 1
ATOM 755 O O . ILE A 1 93 ? -10.136 -7.102 15.571 1.00 87.69 93 ILE A O 1
ATOM 759 N N . LEU A 1 94 ? -9.242 -7.193 13.547 1.00 85.38 94 LEU A N 1
ATOM 760 C CA . LEU A 1 94 ? -10.551 -7.265 12.888 1.00 85.38 94 LEU A CA 1
ATOM 761 C C . LEU A 1 94 ? -11.406 -8.449 13.351 1.00 85.38 94 LEU A C 1
ATOM 763 O O . LEU A 1 94 ? -12.629 -8.333 13.383 1.00 85.38 94 LEU A O 1
ATOM 767 N N . LYS A 1 95 ? -10.786 -9.581 13.713 1.00 82.94 95 LYS A N 1
ATOM 768 C CA . LYS A 1 95 ? -11.504 -10.730 14.282 1.00 82.94 95 LYS A CA 1
ATOM 769 C C . LYS A 1 95 ? -12.124 -10.398 15.638 1.00 82.94 95 LYS A C 1
ATOM 771 O O . LYS A 1 95 ? -13.251 -10.821 15.878 1.00 82.94 95 LYS A O 1
ATOM 776 N N . GLU A 1 96 ? -11.439 -9.623 16.477 1.00 83.12 96 GLU A N 1
ATOM 777 C CA . GLU A 1 96 ? -11.973 -9.143 17.762 1.00 83.12 96 GLU A CA 1
ATOM 778 C C . GLU A 1 96 ? -13.187 -8.222 17.563 1.00 83.12 96 GLU A C 1
ATOM 780 O O . GLU A 1 96 ? -14.162 -8.315 18.305 1.00 83.12 96 GLU A O 1
ATOM 785 N N . TYR A 1 97 ? -13.176 -7.397 16.510 1.00 79.69 97 TYR A N 1
ATOM 786 C CA . TYR A 1 97 ? -14.252 -6.447 16.194 1.00 79.69 97 TYR A CA 1
ATOM 787 C C . TYR A 1 97 ? -15.254 -6.960 15.140 1.00 79.69 97 TYR A C 1
ATOM 789 O O . TYR A 1 97 ? -16.058 -6.183 14.627 1.00 79.69 97 TYR A O 1
ATOM 797 N N . ASN A 1 98 ? -15.243 -8.252 14.796 1.00 76.44 98 ASN A N 1
ATOM 798 C CA . ASN A 1 98 ? -15.977 -8.793 13.641 1.00 76.44 98 ASN A CA 1
ATOM 799 C C . ASN A 1 98 ? -17.495 -8.518 13.689 1.00 76.44 98 ASN A C 1
ATOM 801 O O . ASN A 1 98 ? -18.075 -8.021 12.722 1.00 76.44 98 ASN A O 1
ATOM 805 N N . SER A 1 99 ? -18.133 -8.793 14.830 1.00 73.38 99 SER A N 1
ATOM 806 C CA . SER A 1 99 ? -19.577 -8.585 15.028 1.00 73.38 99 SER A CA 1
ATOM 807 C C . SER A 1 99 ? -19.980 -7.114 14.904 1.00 73.38 99 SER A C 1
ATOM 809 O O . SER A 1 99 ? -21.021 -6.796 14.338 1.00 73.38 99 SER A O 1
ATOM 811 N N . VAL A 1 100 ? -19.120 -6.228 15.401 1.00 75.88 100 VAL A N 1
ATOM 812 C CA . VAL A 1 100 ? -19.278 -4.772 15.416 1.00 75.88 100 VAL A CA 1
ATOM 813 C C . VAL A 1 100 ? -19.088 -4.216 13.999 1.00 75.88 100 VAL A C 1
ATOM 815 O O . VAL A 1 100 ? -19.892 -3.430 13.503 1.00 75.88 100 VAL A O 1
ATOM 818 N N . LEU A 1 101 ? -18.074 -4.685 13.277 1.00 75.31 101 LEU A N 1
ATOM 819 C CA . LEU A 1 101 ? -17.753 -4.210 11.931 1.00 75.31 101 LEU A CA 1
ATOM 820 C C . LEU A 1 101 ? -18.643 -4.800 10.829 1.00 75.31 101 LEU A C 1
ATOM 822 O O . LEU A 1 101 ? -18.552 -4.363 9.681 1.00 75.31 101 LEU A O 1
ATOM 826 N N . GLY A 1 102 ? -19.494 -5.777 11.159 1.00 73.44 102 GLY A N 1
ATOM 827 C CA . GLY A 1 102 ? -20.363 -6.435 10.187 1.00 73.44 102 GLY A CA 1
ATOM 828 C C . GLY A 1 102 ? -19.577 -7.185 9.113 1.00 73.44 102 GLY A C 1
ATOM 829 O O . GLY A 1 102 ? -20.019 -7.253 7.966 1.00 73.44 102 GLY A O 1
ATOM 830 N N . ILE A 1 103 ? -18.389 -7.701 9.442 1.00 74.38 103 ILE A N 1
ATOM 831 C CA . ILE A 1 103 ? -17.488 -8.312 8.459 1.00 74.38 103 ILE A CA 1
ATOM 832 C C . ILE A 1 103 ? -17.973 -9.726 8.119 1.00 74.38 103 ILE A C 1
ATOM 834 O O . ILE A 1 103 ? -18.425 -10.495 8.969 1.00 74.38 103 ILE A O 1
ATOM 838 N N . ALA A 1 104 ? -17.888 -10.103 6.844 1.00 68.12 104 ALA A N 1
ATOM 839 C CA . ALA A 1 104 ? -18.108 -11.490 6.459 1.00 68.12 104 ALA A CA 1
ATOM 840 C C . ALA A 1 104 ? -16.960 -12.376 7.001 1.00 68.12 104 ALA A C 1
ATOM 842 O O . ALA A 1 104 ? -15.798 -12.125 6.676 1.00 68.12 104 ALA A O 1
ATOM 843 N N . PRO A 1 105 ? -17.238 -13.455 7.762 1.00 61.47 105 PRO A N 1
ATOM 844 C CA . PRO A 1 105 ? -16.191 -14.321 8.324 1.00 61.47 105 PRO A CA 1
ATOM 845 C C . PRO A 1 105 ? -15.252 -14.926 7.272 1.00 61.47 105 PRO A C 1
ATOM 847 O O . PRO A 1 105 ? -14.077 -15.159 7.539 1.00 61.47 105 PRO A O 1
ATOM 850 N N . THR A 1 106 ? -15.770 -15.169 6.067 1.00 62.75 106 THR A N 1
ATOM 851 C CA . THR A 1 106 ? -15.012 -15.648 4.906 1.00 62.75 106 THR A CA 1
ATOM 852 C C . THR A 1 106 ? -14.056 -14.593 4.371 1.00 62.75 106 THR A C 1
ATOM 854 O O . THR A 1 106 ? -12.944 -14.928 3.972 1.00 62.75 106 THR A O 1
ATOM 857 N N . THR A 1 107 ? -14.450 -13.321 4.426 1.00 60.03 107 THR A N 1
ATOM 858 C CA . THR A 1 107 ? -13.683 -12.230 3.833 1.00 60.03 107 THR A CA 1
ATOM 859 C C . THR A 1 107 ? -12.471 -11.862 4.663 1.00 60.03 107 THR A C 1
ATOM 861 O O . THR A 1 107 ? -11.458 -11.501 4.090 1.00 60.03 107 THR A O 1
ATOM 864 N N . VAL A 1 108 ? -12.493 -12.087 5.980 1.00 58.94 108 VAL A N 1
ATOM 865 C CA . VAL A 1 108 ? -11.292 -11.991 6.833 1.00 58.94 108 VAL A CA 1
ATOM 866 C C . VAL A 1 108 ? -10.166 -12.923 6.342 1.00 58.94 108 VAL A C 1
ATOM 868 O O . VAL A 1 108 ? -8.998 -12.669 6.600 1.00 58.94 108 VAL A O 1
ATOM 871 N N . ASN A 1 109 ? -10.481 -13.992 5.604 1.00 49.94 109 ASN A N 1
ATOM 872 C CA . ASN A 1 109 ? -9.488 -14.961 5.133 1.00 49.94 109 ASN A CA 1
ATOM 873 C C . ASN A 1 109 ? -9.082 -14.780 3.657 1.00 49.94 109 ASN A C 1
ATOM 875 O O . ASN A 1 109 ? -8.127 -15.418 3.226 1.00 49.94 109 ASN A O 1
ATOM 879 N N . SER A 1 110 ? -9.782 -13.947 2.877 1.00 48.25 110 SER A N 1
ATOM 880 C CA . SE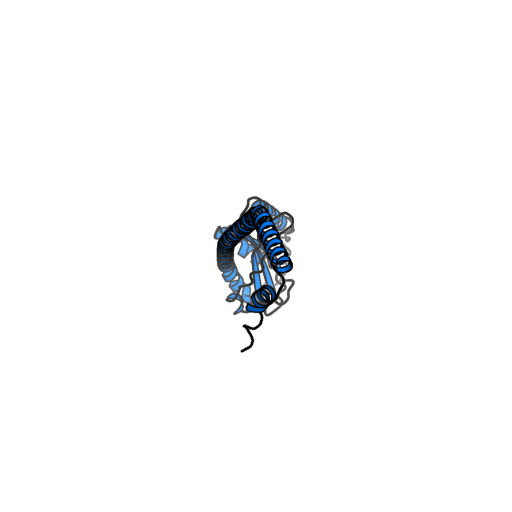R A 1 110 ? -9.649 -13.878 1.408 1.00 48.25 110 SER A CA 1
ATOM 881 C C . SER A 1 110 ? -9.201 -12.511 0.890 1.00 48.25 110 SER A C 1
ATOM 883 O O . SER A 1 110 ? -9.547 -12.099 -0.214 1.00 48.25 110 SER A O 1
ATOM 885 N N . ILE A 1 111 ? -8.477 -11.766 1.710 1.00 54.38 111 ILE A N 1
ATOM 886 C CA . ILE A 1 111 ? -8.207 -10.361 1.446 1.00 54.38 111 ILE A CA 1
ATOM 887 C C . ILE A 1 111 ? -7.039 -10.316 0.475 1.00 54.38 111 ILE A C 1
ATOM 889 O O . ILE A 1 111 ? -5.901 -10.599 0.850 1.00 54.38 111 ILE A O 1
ATOM 893 N N . TYR A 1 112 ? -7.324 -9.979 -0.773 1.00 47.38 112 TYR A N 1
ATOM 894 C CA . TYR A 1 112 ? -6.348 -9.475 -1.722 1.00 47.38 112 TYR A CA 1
ATOM 895 C C . TYR A 1 112 ? -7.068 -8.485 -2.631 1.00 47.38 112 TYR A C 1
ATOM 897 O O . TYR A 1 112 ? -7.920 -8.868 -3.426 1.00 47.38 112 TYR A O 1
ATOM 905 N N . SER A 1 113 ? -6.761 -7.200 -2.484 1.00 45.84 113 SER A N 1
ATOM 906 C CA . SER A 1 113 ? -7.175 -6.177 -3.441 1.00 45.84 113 SER A CA 1
ATOM 907 C C . SER A 1 113 ? -6.007 -5.223 -3.609 1.00 45.84 113 SER A C 1
ATOM 909 O O . SER A 1 113 ? -5.873 -4.254 -2.868 1.00 45.84 113 SER A O 1
ATOM 911 N N . GLU A 1 114 ? -5.127 -5.543 -4.553 1.00 43.69 114 GLU A N 1
ATOM 912 C CA . GLU A 1 114 ? -4.000 -4.702 -4.948 1.00 43.69 114 GLU A CA 1
ATOM 913 C C . GLU A 1 114 ? -4.521 -3.460 -5.699 1.00 43.69 114 GLU A C 1
ATOM 915 O O . GLU A 1 114 ? -4.477 -3.386 -6.923 1.00 43.69 114 GLU A O 1
ATOM 920 N N . GLU A 1 115 ? -5.052 -2.463 -4.985 1.00 48.03 115 GLU A N 1
ATOM 921 C CA . GLU A 1 115 ? -5.259 -1.133 -5.573 1.00 48.03 115 GLU A CA 1
ATOM 922 C C . GLU A 1 115 ? -3.961 -0.323 -5.422 1.00 48.03 115 GLU A C 1
ATOM 924 O O . GLU A 1 115 ? -3.633 0.185 -4.347 1.00 48.03 115 GLU A O 1
ATOM 929 N N . LYS A 1 116 ? -3.193 -0.213 -6.516 1.00 47.72 116 LYS A N 1
ATOM 930 C CA . LYS A 1 116 ? -2.017 0.666 -6.615 1.00 47.72 116 LYS A CA 1
ATOM 931 C C . LYS A 1 116 ? -2.451 2.135 -6.755 1.00 47.72 116 LYS A C 1
ATOM 933 O O . LYS A 1 116 ? -2.866 2.565 -7.821 1.00 47.72 116 LYS A O 1
ATOM 938 N N . CYS A 1 117 ? -2.304 2.856 -5.643 1.00 50.31 117 CYS A N 1
ATOM 939 C CA . CYS A 1 117 ? -2.043 4.287 -5.421 1.00 50.31 117 CYS A CA 1
ATOM 940 C C . CYS A 1 117 ? -2.678 5.378 -6.318 1.00 50.31 117 CYS A C 1
ATOM 942 O O . CYS A 1 117 ? -2.419 5.469 -7.513 1.00 50.31 117 CYS A O 1
ATOM 944 N N . LEU A 1 118 ? -3.283 6.377 -5.661 1.00 46.50 118 LEU A N 1
ATOM 945 C CA . LEU A 1 118 ? -3.105 7.786 -6.038 1.00 46.50 118 LEU A CA 1
ATOM 946 C C . LEU A 1 118 ? -1.999 8.355 -5.145 1.00 46.50 118 LEU A C 1
ATOM 948 O O . LEU A 1 118 ? -2.090 8.262 -3.919 1.00 46.50 118 LEU A O 1
ATOM 952 N N . SER A 1 119 ? -0.936 8.892 -5.745 1.00 51.53 119 SER A N 1
ATOM 953 C CA . SER A 1 119 ? 0.048 9.703 -5.028 1.00 51.53 119 SER A CA 1
ATOM 954 C C . SER A 1 119 ? -0.672 10.838 -4.304 1.00 51.53 119 SER A C 1
ATOM 956 O O . SER A 1 119 ? -1.610 11.446 -4.830 1.00 51.53 119 SER A O 1
ATOM 958 N N . LYS A 1 120 ? -0.266 11.124 -3.067 1.00 56.44 120 LYS A N 1
ATOM 959 C CA . LYS A 1 120 ? -0.797 12.289 -2.363 1.00 56.44 120 LYS A CA 1
ATOM 960 C C . LYS A 1 120 ? -0.018 13.518 -2.837 1.00 56.44 120 LYS A C 1
ATOM 962 O O . LYS A 1 120 ? 1.198 13.430 -2.980 1.00 56.44 120 LYS A O 1
ATOM 967 N N . PRO A 1 121 ? -0.654 14.684 -3.036 1.00 53.75 121 PRO A N 1
ATOM 968 C CA . PRO A 1 121 ? 0.091 15.919 -3.246 1.00 53.75 121 PRO A CA 1
ATOM 969 C C . PRO A 1 121 ? 1.107 16.112 -2.106 1.00 53.75 121 PRO A C 1
ATOM 971 O O . PRO A 1 121 ? 0.715 16.222 -0.944 1.00 53.75 121 PRO A O 1
ATOM 974 N N . GLY A 1 122 ? 2.402 16.074 -2.431 1.00 55.59 122 GLY A N 1
ATOM 975 C CA . GLY A 1 122 ? 3.500 16.172 -1.461 1.00 55.59 122 GLY A CA 1
ATOM 976 C C . GLY A 1 122 ? 4.070 14.851 -0.915 1.00 55.59 122 GLY A C 1
ATOM 977 O O . GLY A 1 122 ? 5.047 14.917 -0.177 1.00 55.59 122 GLY A O 1
ATOM 978 N N . LEU A 1 123 ? 3.526 13.678 -1.278 1.00 62.56 123 LEU A N 1
ATOM 979 C CA . LEU A 1 123 ? 4.138 12.361 -1.018 1.00 62.56 123 LEU A CA 1
ATOM 980 C C . LEU A 1 123 ? 4.182 11.516 -2.297 1.00 62.56 123 LEU A C 1
ATOM 982 O O . LEU A 1 123 ? 3.163 11.294 -2.955 1.00 62.56 123 LEU A O 1
ATOM 986 N N . CYS A 1 124 ? 5.370 11.008 -2.615 1.00 63.38 124 CYS A N 1
ATOM 987 C CA . CYS A 1 124 ? 5.603 10.125 -3.761 1.00 63.38 124 CYS A CA 1
ATOM 988 C C . CYS A 1 124 ? 5.500 8.636 -3.386 1.00 63.38 124 CYS A C 1
ATOM 990 O O . CYS A 1 124 ? 5.707 7.771 -4.236 1.00 63.38 124 CYS A O 1
ATOM 992 N N . GLU A 1 125 ? 5.219 8.326 -2.121 1.00 69.00 125 GLU A N 1
ATOM 993 C CA . GLU A 1 125 ? 5.200 6.971 -1.587 1.00 69.00 125 GLU A CA 1
ATOM 994 C C . GLU A 1 125 ? 3.904 6.221 -1.938 1.00 69.00 125 GLU A C 1
ATOM 996 O O . GLU A 1 125 ? 2.811 6.794 -1.870 1.00 69.00 125 GLU A O 1
ATOM 1001 N N . PRO A 1 126 ? 4.000 4.922 -2.281 1.00 70.38 126 PRO A N 1
ATOM 1002 C CA . PRO A 1 126 ? 2.834 4.108 -2.578 1.00 70.38 126 PRO A CA 1
ATOM 1003 C C . PRO A 1 126 ? 2.046 3.805 -1.301 1.00 70.38 126 PRO A C 1
ATOM 1005 O O . PRO A 1 126 ? 2.599 3.289 -0.336 1.00 70.38 126 PRO A O 1
ATOM 1008 N N . VAL A 1 127 ? 0.742 4.070 -1.305 1.00 75.62 127 VAL A N 1
ATOM 1009 C CA . VAL A 1 127 ? -0.174 3.675 -0.229 1.00 75.62 127 VAL A CA 1
ATOM 1010 C C . VAL A 1 127 ? -0.745 2.300 -0.545 1.00 75.62 127 VAL A C 1
ATOM 1012 O O . VAL A 1 127 ? -1.268 2.070 -1.635 1.00 75.62 127 VAL A O 1
ATOM 1015 N N . LEU A 1 128 ? -0.668 1.399 0.428 1.00 78.81 128 LEU A N 1
ATOM 1016 C CA . LEU A 1 128 ? -1.319 0.104 0.382 1.00 78.81 128 LEU A CA 1
ATOM 1017 C C . LEU A 1 128 ? -2.790 0.265 0.772 1.00 78.81 128 LEU A C 1
ATOM 1019 O O . LEU A 1 128 ? -3.099 0.779 1.848 1.00 78.81 128 LEU A O 1
ATOM 1023 N N . VAL A 1 129 ? -3.696 -0.194 -0.086 1.00 80.44 129 VAL A N 1
ATOM 1024 C CA . VAL A 1 129 ? -5.130 -0.228 0.212 1.00 80.44 129 VAL A CA 1
ATOM 1025 C C . VAL A 1 129 ? -5.514 -1.650 0.581 1.00 80.44 129 VAL A C 1
ATOM 1027 O O . VAL A 1 129 ? -5.389 -2.574 -0.215 1.00 80.44 129 VAL A O 1
ATOM 1030 N N . TYR A 1 130 ? -5.987 -1.827 1.805 1.00 79.38 130 TYR A N 1
ATOM 1031 C CA . TYR A 1 130 ? -6.467 -3.104 2.305 1.00 79.38 130 TYR A CA 1
ATOM 1032 C C . TYR A 1 130 ? -7.991 -3.057 2.391 1.00 79.38 130 TYR A C 1
ATOM 1034 O O . TYR A 1 130 ? -8.539 -2.213 3.092 1.00 79.38 130 TYR A O 1
ATOM 1042 N N . THR A 1 131 ? -8.683 -3.928 1.657 1.00 81.50 131 THR A N 1
ATOM 1043 C CA . THR A 1 131 ? -10.142 -3.840 1.475 1.00 81.50 131 THR A CA 1
ATOM 1044 C C . THR A 1 131 ? -10.849 -5.051 2.065 1.00 81.50 131 THR A C 1
ATOM 1046 O O . THR A 1 131 ? -10.530 -6.181 1.717 1.00 81.50 131 THR A O 1
ATOM 1049 N N . LEU A 1 132 ? -11.852 -4.817 2.907 1.00 80.81 132 LEU A N 1
ATOM 1050 C CA . LEU A 1 132 ? -12.705 -5.847 3.498 1.00 80.81 132 LEU A CA 1
ATOM 1051 C C . LEU A 1 132 ? -14.135 -5.724 3.006 1.00 80.81 132 LEU A C 1
ATOM 1053 O O . LEU A 1 132 ? -14.683 -4.629 2.978 1.00 80.81 132 LEU A O 1
ATOM 1057 N N . GLU A 1 133 ? -14.776 -6.850 2.731 1.00 81.50 133 GLU A N 1
ATOM 1058 C CA . GLU A 1 133 ? -16.212 -6.890 2.468 1.00 81.50 133 GLU A CA 1
ATOM 1059 C C . GLU A 1 133 ? -17.019 -6.910 3.772 1.00 81.50 133 GLU A C 1
ATOM 1061 O O . GLU A 1 133 ? -16.709 -7.632 4.729 1.00 81.50 133 GLU A O 1
ATOM 1066 N N . ARG A 1 134 ? -18.098 -6.133 3.776 1.00 76.50 134 ARG A N 1
ATOM 1067 C CA . ARG A 1 134 ? -19.071 -6.029 4.858 1.00 76.50 134 ARG A CA 1
ATOM 1068 C C . ARG A 1 134 ? -20.377 -6.704 4.451 1.00 76.50 134 ARG A C 1
ATOM 1070 O O . ARG A 1 134 ? -20.854 -6.540 3.333 1.00 76.50 134 ARG A O 1
ATOM 1077 N N . LYS A 1 135 ? -20.995 -7.417 5.392 1.00 77.56 135 LYS A N 1
ATOM 1078 C CA . LYS A 1 135 ? -22.379 -7.906 5.284 1.00 77.56 135 LYS A CA 1
ATOM 1079 C C . LYS A 1 135 ? -23.394 -6.844 5.682 1.00 77.56 135 LYS A C 1
ATOM 1081 O O . LYS A 1 135 ? -24.522 -6.872 5.201 1.00 77.56 135 LYS A O 1
ATOM 1086 N N . THR A 1 136 ? -23.010 -5.937 6.576 1.00 73.31 136 THR A N 1
ATOM 1087 C CA . THR A 1 136 ? -23.884 -4.890 7.104 1.00 73.31 136 THR A CA 1
ATOM 1088 C C . THR A 1 136 ? -23.130 -3.574 7.234 1.00 73.31 136 THR A C 1
ATOM 1090 O O . THR A 1 136 ? -21.938 -3.541 7.541 1.00 73.31 136 THR A O 1
ATOM 1093 N N . VAL A 1 137 ? -23.835 -2.467 6.994 1.00 71.00 137 VAL A N 1
ATOM 1094 C CA . VAL A 1 137 ? -23.277 -1.130 7.200 1.00 71.00 137 VAL A CA 1
ATOM 1095 C C . VAL A 1 137 ? -23.180 -0.885 8.699 1.00 71.00 137 VAL A C 1
ATOM 1097 O O . VAL A 1 137 ? -24.187 -0.816 9.397 1.00 71.00 137 VAL A O 1
ATOM 1100 N N . SER A 1 138 ? -21.951 -0.773 9.179 1.00 66.50 138 SER A N 1
ATOM 1101 C CA . SER A 1 138 ? -21.627 -0.390 10.545 1.00 66.50 138 SER A CA 1
ATOM 1102 C C . SER A 1 138 ? -21.258 1.095 10.561 1.00 66.50 138 SER A C 1
ATOM 1104 O O . SER A 1 138 ? -20.452 1.538 9.742 1.00 66.50 138 SER A O 1
ATOM 1106 N N . THR A 1 139 ? -21.882 1.860 11.460 1.00 65.25 139 THR A N 1
ATOM 1107 C CA . THR A 1 139 ? -21.582 3.278 11.735 1.00 65.25 139 THR A CA 1
ATOM 1108 C C . THR A 1 139 ? -20.786 3.428 13.031 1.00 65.25 139 THR A C 1
ATOM 1110 O O . THR A 1 139 ? -20.984 4.383 13.781 1.00 65.25 139 THR A O 1
ATOM 1113 N N . ILE A 1 140 ? -19.961 2.436 13.360 1.00 67.56 140 ILE A N 1
ATOM 1114 C CA . ILE A 1 140 ? -19.175 2.459 14.590 1.00 67.56 140 ILE A CA 1
ATOM 1115 C C . ILE A 1 140 ? -17.995 3.409 14.440 1.00 67.56 140 ILE A C 1
ATOM 1117 O O . ILE A 1 140 ? -17.420 3.552 13.361 1.00 67.56 140 ILE A O 1
ATOM 1121 N N . ASP A 1 141 ? -17.654 4.071 15.542 1.00 74.56 141 ASP A N 1
ATOM 1122 C CA . ASP A 1 141 ? -16.446 4.872 15.618 1.00 74.56 141 ASP A CA 1
ATOM 1123 C C . ASP A 1 141 ? -15.223 3.966 15.423 1.00 74.56 141 ASP A C 1
ATOM 1125 O O . ASP A 1 141 ? -14.945 3.059 16.208 1.00 74.56 141 ASP A O 1
ATOM 1129 N N . LEU A 1 142 ? -14.505 4.195 14.327 1.00 82.81 142 LEU A N 1
ATOM 1130 C CA . LEU A 1 142 ? -13.345 3.400 13.942 1.00 82.81 142 LEU A CA 1
ATOM 1131 C C . LEU A 1 142 ? -12.065 3.875 14.640 1.00 82.81 142 LEU A C 1
ATOM 1133 O O . LEU A 1 142 ? -10.994 3.332 14.362 1.00 82.81 142 LEU A O 1
ATOM 1137 N N . PHE A 1 143 ? -12.146 4.874 15.525 1.00 83.75 143 PHE A N 1
ATOM 1138 C CA . PHE A 1 143 ? -10.994 5.416 16.242 1.00 83.75 143 PHE A CA 1
ATOM 1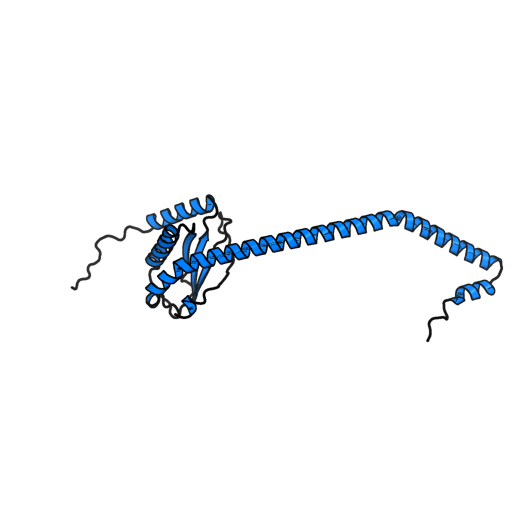139 C C . PHE A 1 143 ? -10.253 4.353 17.066 1.00 83.75 143 PHE A C 1
ATOM 1141 O O . PHE A 1 143 ? -9.023 4.267 16.992 1.00 83.75 143 PHE A O 1
ATOM 1148 N N . ASP A 1 144 ? -10.982 3.493 17.780 1.00 82.25 144 ASP A N 1
ATOM 1149 C CA . ASP A 1 144 ? -10.388 2.421 18.590 1.00 82.25 144 ASP A CA 1
ATOM 1150 C C . ASP A 1 144 ? -9.666 1.390 17.715 1.00 82.25 144 ASP A C 1
ATOM 1152 O O . ASP A 1 144 ? -8.533 1.001 18.001 1.00 82.25 144 ASP A O 1
ATOM 1156 N N . ILE A 1 145 ? -10.275 1.015 16.586 1.00 86.50 145 ILE A N 1
ATOM 1157 C CA . ILE A 1 145 ? -9.685 0.085 15.611 1.00 86.50 145 ILE A CA 1
ATOM 1158 C C . ILE A 1 145 ? -8.436 0.700 14.983 1.00 86.50 145 ILE A C 1
ATOM 1160 O O . ILE A 1 145 ? -7.398 0.043 14.883 1.00 86.50 145 ILE A O 1
ATOM 1164 N N . LYS A 1 146 ? -8.509 1.978 14.598 1.00 88.38 146 LYS A N 1
ATOM 1165 C CA . LYS A 1 146 ? -7.376 2.711 14.035 1.00 88.38 146 LYS A CA 1
ATOM 1166 C C . LYS A 1 146 ? -6.205 2.744 15.016 1.00 88.38 146 LYS A C 1
ATOM 1168 O O . LYS A 1 146 ? -5.073 2.444 14.637 1.00 88.38 146 LYS A O 1
ATOM 1173 N N . THR A 1 147 ? -6.487 3.052 16.279 1.00 87.12 147 THR A N 1
ATOM 1174 C CA . THR A 1 147 ? -5.489 3.108 17.352 1.00 87.12 147 THR A CA 1
ATOM 1175 C C . THR A 1 147 ? -4.895 1.731 17.637 1.00 87.12 147 THR A C 1
ATOM 1177 O O . THR A 1 147 ? -3.676 1.608 17.763 1.00 87.12 147 THR A O 1
ATOM 1180 N N . ALA A 1 148 ? -5.721 0.682 17.689 1.00 88.81 148 ALA A N 1
ATOM 1181 C CA . ALA A 1 148 ? -5.267 -0.690 17.896 1.00 88.81 148 ALA A CA 1
ATOM 1182 C C . ALA A 1 148 ? -4.322 -1.149 16.775 1.00 88.81 148 ALA A C 1
ATOM 1184 O O . ALA A 1 148 ? -3.242 -1.673 17.058 1.00 88.81 148 ALA A O 1
ATOM 1185 N N . ILE A 1 149 ? -4.683 -0.891 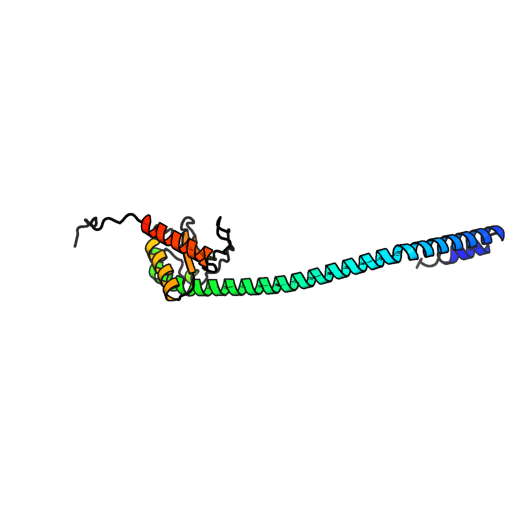15.513 1.00 91.19 149 ILE A N 1
ATOM 1186 C CA . ILE A 1 149 ? -3.848 -1.234 14.355 1.00 91.19 149 ILE A CA 1
ATOM 1187 C C . ILE A 1 149 ? -2.534 -0.448 14.389 1.00 91.19 149 ILE A C 1
ATOM 1189 O O . ILE A 1 149 ? -1.466 -1.050 14.275 1.00 91.19 149 ILE A O 1
ATOM 1193 N N . GLN A 1 150 ? -2.578 0.871 14.609 1.00 91.56 150 GLN A N 1
ATOM 1194 C CA . GLN A 1 150 ? -1.358 1.682 14.654 1.00 91.56 150 GLN A CA 1
ATOM 1195 C C . GLN A 1 150 ? -0.432 1.265 15.803 1.00 91.56 150 GLN A C 1
ATOM 1197 O O . GLN A 1 150 ? 0.783 1.176 15.626 1.00 91.56 150 GLN A O 1
ATOM 1202 N N . LYS A 1 151 ? -0.991 0.962 16.980 1.00 91.12 151 LYS A N 1
ATOM 1203 C CA . LYS A 1 151 ? -0.227 0.436 18.116 1.00 91.12 151 LYS A CA 1
ATOM 1204 C C . LYS A 1 151 ? 0.455 -0.877 17.749 1.00 91.12 151 LYS A C 1
ATOM 1206 O O . LYS A 1 151 ? 1.621 -1.059 18.088 1.00 91.12 151 LYS A O 1
ATOM 1211 N N . ARG A 1 152 ? -0.242 -1.771 17.042 1.00 91.12 152 ARG A N 1
ATOM 1212 C CA . ARG A 1 152 ? 0.317 -3.054 16.614 1.00 91.12 152 ARG A CA 1
ATOM 1213 C C . ARG A 1 152 ? 1.447 -2.884 15.600 1.00 91.12 152 ARG A C 1
ATOM 1215 O O . ARG A 1 152 ? 2.488 -3.507 15.768 1.00 91.12 152 ARG A O 1
ATOM 1222 N N . PHE A 1 153 ? 1.290 -1.992 14.622 1.00 92.38 153 PHE A N 1
ATOM 1223 C CA . PHE A 1 153 ? 2.364 -1.646 13.684 1.00 92.38 153 PHE A CA 1
ATOM 1224 C C . PHE A 1 153 ? 3.616 -1.126 14.391 1.00 92.38 153 PHE A C 1
ATOM 1226 O O . PHE A 1 153 ? 4.723 -1.524 14.036 1.00 92.38 153 PHE A O 1
ATOM 1233 N N . ASN A 1 154 ? 3.442 -0.282 15.412 1.00 89.56 154 ASN A N 1
ATOM 1234 C CA . ASN A 1 154 ? 4.558 0.240 16.197 1.00 89.56 154 ASN A CA 1
ATOM 1235 C C . ASN A 1 154 ? 5.219 -0.856 17.052 1.00 89.56 154 ASN A C 1
ATOM 1237 O O . ASN A 1 154 ? 6.437 -0.884 17.159 1.00 89.56 154 ASN A O 1
ATOM 1241 N N . GLN A 1 155 ? 4.431 -1.760 17.645 1.00 90.50 155 GLN A N 1
ATOM 1242 C CA . GLN A 1 155 ? 4.938 -2.887 18.443 1.00 90.50 155 GLN A CA 1
ATOM 1243 C C . GLN A 1 155 ? 5.735 -3.899 17.616 1.00 90.50 155 GLN A C 1
ATOM 1245 O O . GLN A 1 155 ? 6.673 -4.494 18.133 1.00 90.50 155 GLN A O 1
ATOM 1250 N N . GLU A 1 156 ? 5.340 -4.118 16.362 1.00 88.81 156 GLU A N 1
ATOM 1251 C CA . GLU A 1 156 ? 6.042 -5.009 15.430 1.00 88.81 156 GLU A CA 1
ATOM 1252 C C . GLU A 1 156 ? 7.121 -4.275 14.607 1.00 88.81 156 GLU A C 1
ATOM 1254 O O . GLU A 1 156 ? 7.709 -4.876 13.715 1.00 88.81 156 GLU A O 1
ATOM 1259 N N . GLU A 1 157 ? 7.384 -2.991 14.897 1.00 87.50 157 GLU A N 1
ATOM 1260 C CA . GLU A 1 157 ? 8.404 -2.152 14.243 1.00 87.50 157 GLU A CA 1
ATOM 1261 C C . GLU A 1 157 ? 8.316 -2.127 12.703 1.00 87.50 157 GLU A C 1
ATOM 1263 O O . GLU A 1 157 ? 9.306 -1.929 12.002 1.00 87.50 157 GLU A O 1
ATOM 1268 N N . LEU A 1 158 ? 7.110 -2.277 12.146 1.00 86.00 158 LEU A N 1
ATOM 1269 C CA . LEU A 1 158 ? 6.915 -2.492 10.703 1.00 86.00 158 LEU A CA 1
ATOM 1270 C C . LEU A 1 158 ? 7.138 -1.242 9.839 1.00 86.00 158 LEU A C 1
ATOM 1272 O O . LEU A 1 158 ? 7.074 -1.319 8.615 1.00 86.00 158 LEU A O 1
ATOM 1276 N N . GLY A 1 159 ? 7.328 -0.069 10.450 1.00 87.69 159 GLY A N 1
ATOM 1277 C CA . GLY A 1 159 ? 7.407 1.193 9.712 1.00 87.69 159 GLY A CA 1
ATOM 1278 C C . GLY A 1 159 ? 6.137 1.482 8.902 1.00 87.69 159 GLY A C 1
ATOM 1279 O O . GLY A 1 159 ? 6.217 2.055 7.820 1.00 87.69 159 GLY A O 1
ATOM 1280 N N . LEU A 1 160 ? 4.967 1.064 9.392 1.00 89.50 160 LEU A N 1
ATOM 1281 C CA . LEU A 1 160 ? 3.672 1.253 8.735 1.00 89.50 160 LEU A CA 1
ATOM 1282 C C . LEU A 1 160 ? 2.824 2.293 9.471 1.00 89.50 160 LEU A C 1
ATOM 1284 O O . LEU A 1 160 ? 2.768 2.321 10.703 1.00 89.50 160 LEU A O 1
ATOM 1288 N N . TYR A 1 161 ? 2.107 3.111 8.705 1.00 90.00 161 TYR A N 1
ATOM 1289 C CA . TYR A 1 161 ? 1.178 4.107 9.222 1.00 90.00 161 TYR A CA 1
ATOM 1290 C C . TYR A 1 161 ? -0.237 3.889 8.683 1.00 90.00 161 TYR A C 1
ATOM 1292 O O . TYR A 1 161 ? -0.458 3.929 7.474 1.00 90.00 161 TYR A O 1
ATOM 1300 N N . LEU A 1 162 ? -1.217 3.687 9.567 1.00 90.06 162 LEU A N 1
ATOM 1301 C CA . LEU A 1 162 ? -2.627 3.622 9.190 1.00 90.06 162 LEU A CA 1
ATOM 1302 C C . LEU A 1 162 ? -3.202 5.039 9.098 1.00 90.06 162 LEU A C 1
ATOM 1304 O O . LEU A 1 162 ? -3.591 5.647 10.097 1.00 90.06 162 LEU A O 1
ATOM 1308 N N . ARG A 1 163 ? -3.294 5.549 7.870 1.00 84.75 163 ARG A N 1
ATOM 1309 C CA . ARG A 1 163 ? -3.738 6.917 7.596 1.00 84.75 163 ARG A CA 1
ATOM 1310 C C . ARG A 1 163 ? -5.229 7.091 7.849 1.00 84.75 163 ARG A C 1
ATOM 1312 O O . ARG A 1 163 ? -5.641 7.952 8.624 1.00 84.75 163 ARG A O 1
ATOM 1319 N N . GLU A 1 164 ? -6.047 6.303 7.167 1.00 85.38 164 GLU A N 1
ATOM 1320 C CA . GLU A 1 164 ? -7.501 6.435 7.206 1.00 85.38 164 GLU A CA 1
ATOM 1321 C C . GLU A 1 164 ? -8.173 5.077 7.029 1.00 85.38 164 GLU A C 1
ATOM 1323 O O . GLU A 1 164 ? -7.620 4.161 6.414 1.00 85.38 164 GLU A O 1
ATOM 1328 N N . ILE A 1 165 ? -9.372 4.969 7.595 1.00 86.94 165 ILE A N 1
ATOM 1329 C CA . ILE A 1 165 ? -10.289 3.870 7.333 1.00 86.94 165 ILE A CA 1
ATOM 1330 C C . ILE A 1 165 ? -11.507 4.499 6.662 1.00 86.94 165 ILE A C 1
ATOM 1332 O O . ILE A 1 165 ? -12.206 5.309 7.271 1.00 86.94 165 ILE A O 1
ATOM 1336 N N . ASP A 1 166 ? -11.721 4.179 5.391 1.00 85.00 166 ASP A N 1
ATOM 1337 C CA . ASP A 1 166 ? -12.862 4.654 4.623 1.00 85.00 166 ASP A CA 1
ATOM 1338 C C . ASP A 1 166 ? -14.016 3.661 4.732 1.00 85.00 166 ASP A C 1
ATOM 1340 O O . ASP A 1 166 ? -13.906 2.491 4.358 1.00 85.00 166 ASP A O 1
ATOM 1344 N N . GLN A 1 167 ? -15.130 4.169 5.250 1.00 83.88 167 GLN A N 1
ATOM 1345 C CA . GLN A 1 167 ? -16.378 3.446 5.465 1.00 83.88 167 GLN A CA 1
ATOM 1346 C C . GLN A 1 167 ? -17.531 3.951 4.587 1.00 83.88 167 GLN A C 1
ATOM 1348 O O . GLN A 1 167 ? -18.673 3.536 4.800 1.00 83.88 167 GLN A O 1
ATOM 1353 N N . ARG A 1 168 ? -17.263 4.852 3.627 1.00 80.88 168 ARG A N 1
ATOM 1354 C CA . ARG A 1 168 ? -18.288 5.446 2.747 1.00 80.88 168 ARG A CA 1
ATOM 1355 C C . ARG A 1 168 ? -18.970 4.411 1.856 1.00 80.88 168 ARG A C 1
ATOM 1357 O O . ARG A 1 168 ? -20.143 4.571 1.531 1.00 80.88 168 ARG A O 1
ATOM 1364 N N . ASP A 1 169 ? -18.256 3.358 1.469 1.00 80.31 169 ASP A N 1
ATOM 1365 C CA . ASP A 1 169 ? -18.813 2.277 0.659 1.00 80.31 169 ASP A CA 1
ATOM 1366 C C . ASP A 1 169 ? -19.532 1.259 1.543 1.00 80.31 169 ASP A C 1
ATOM 1368 O O . ASP A 1 169 ? -18.893 0.501 2.259 1.00 80.31 169 ASP A O 1
ATOM 1372 N N . ALA A 1 170 ? -20.860 1.179 1.470 1.00 78.69 170 ALA A N 1
ATOM 1373 C CA . ALA A 1 170 ? -21.664 0.246 2.262 1.00 78.69 170 ALA A CA 1
ATOM 1374 C C . ALA A 1 170 ? -21.181 -1.222 2.218 1.00 78.69 170 ALA A C 1
ATOM 1376 O O . ALA A 1 170 ? -21.330 -1.939 3.208 1.00 78.69 170 ALA A O 1
ATOM 1377 N N . LYS A 1 171 ? -20.589 -1.662 1.102 1.00 81.00 171 LYS A N 1
ATOM 1378 C CA . LYS A 1 171 ? -20.122 -3.038 0.896 1.00 81.00 171 LYS A CA 1
ATOM 1379 C C . LYS A 1 171 ? -18.673 -3.247 1.305 1.00 81.00 171 LYS A C 1
ATOM 1381 O O . LYS A 1 171 ? -18.311 -4.376 1.620 1.00 81.00 171 LYS A O 1
ATOM 1386 N N . PHE A 1 172 ? -17.857 -2.195 1.326 1.00 82.44 172 PHE A N 1
ATOM 1387 C CA . PHE A 1 172 ? -16.421 -2.323 1.544 1.00 82.44 172 PHE A CA 1
ATOM 1388 C C . PHE A 1 172 ? -15.888 -1.377 2.620 1.00 82.44 172 PHE A C 1
ATOM 1390 O O . PHE A 1 172 ? -16.234 -0.203 2.685 1.00 82.44 172 PHE A O 1
ATOM 1397 N N . LEU A 1 173 ? -14.998 -1.894 3.460 1.00 83.94 173 LEU A N 1
ATOM 1398 C CA . LEU A 1 173 ? -14.195 -1.113 4.391 1.00 83.94 173 LEU A CA 1
ATOM 1399 C C . LEU A 1 173 ? -12.763 -1.066 3.856 1.00 83.94 173 LEU A C 1
ATOM 1401 O O . LEU A 1 173 ? -12.129 -2.114 3.720 1.00 83.94 173 LEU A O 1
ATOM 1405 N N . LYS A 1 174 ? -12.264 0.128 3.528 1.00 86.50 174 LYS A N 1
ATOM 1406 C CA . LYS A 1 174 ? -10.917 0.314 2.968 1.00 86.50 174 LYS A CA 1
ATOM 1407 C C . LYS A 1 174 ? -9.981 0.909 4.015 1.00 86.50 174 LYS A C 1
ATOM 1409 O O . LYS A 1 174 ? -10.282 1.941 4.601 1.00 86.50 174 LYS A O 1
ATOM 1414 N N . PHE A 1 175 ? -8.831 0.287 4.228 1.00 86.88 175 PHE A N 1
ATOM 1415 C CA . PHE A 1 175 ? -7.778 0.749 5.126 1.00 86.88 175 PHE A CA 1
ATOM 1416 C C . PHE A 1 175 ? -6.611 1.233 4.277 1.00 86.88 175 PHE A C 1
ATOM 1418 O O . PHE A 1 175 ? -6.074 0.479 3.466 1.00 86.88 175 PHE A O 1
ATOM 1425 N N . TYR A 1 176 ? -6.213 2.483 4.470 1.00 85.69 176 TYR A N 1
ATOM 1426 C CA . TYR A 1 176 ? -5.132 3.103 3.715 1.00 85.69 176 TYR A CA 1
ATOM 1427 C C . TYR A 1 176 ? -3.875 3.130 4.571 1.00 85.69 176 TYR A C 1
ATOM 1429 O O . TYR A 1 176 ? -3.804 3.833 5.582 1.00 85.69 176 TYR A O 1
ATOM 1437 N N . ILE A 1 177 ? -2.887 2.348 4.161 1.00 86.94 177 ILE A N 1
ATOM 1438 C CA . ILE A 1 177 ? -1.676 2.074 4.923 1.00 86.94 177 ILE A CA 1
ATOM 1439 C C . ILE A 1 177 ? -0.496 2.671 4.162 1.00 86.94 177 ILE A C 1
ATOM 1441 O O . ILE A 1 177 ? -0.202 2.290 3.032 1.00 86.94 177 ILE A O 1
ATOM 1445 N N . LEU A 1 178 ? 0.176 3.630 4.783 1.00 86.19 178 LEU A N 1
ATOM 1446 C CA . LEU A 1 178 ? 1.356 4.286 4.246 1.00 86.19 178 LEU A CA 1
ATOM 1447 C C . LEU A 1 178 ? 2.618 3.590 4.787 1.00 86.19 178 LEU A C 1
ATOM 1449 O O . LEU A 1 178 ? 2.833 3.601 6.002 1.00 86.19 178 LEU A O 1
ATOM 1453 N N . PRO A 1 179 ? 3.470 3.012 3.929 1.00 84.38 179 PRO A N 1
ATOM 1454 C CA . PRO A 1 179 ? 4.793 2.560 4.327 1.00 84.38 179 PRO A CA 1
ATOM 1455 C C . PRO A 1 179 ? 5.734 3.756 4.523 1.00 84.38 179 PRO A C 1
ATOM 1457 O O . PRO A 1 179 ? 5.875 4.620 3.655 1.00 84.38 179 PRO A O 1
ATOM 1460 N N . ILE A 1 180 ? 6.408 3.803 5.670 1.00 85.62 180 ILE A N 1
ATOM 1461 C CA . ILE A 1 180 ? 7.361 4.851 6.043 1.00 85.62 180 ILE A CA 1
ATOM 1462 C C . ILE A 1 180 ? 8.735 4.485 5.470 1.00 85.62 180 ILE A C 1
ATOM 1464 O O . ILE A 1 180 ? 9.630 4.021 6.175 1.00 85.62 180 ILE A O 1
ATOM 1468 N N . LEU A 1 181 ? 8.886 4.679 4.160 1.00 79.19 181 LEU A N 1
ATOM 1469 C CA . LEU A 1 181 ? 10.125 4.374 3.428 1.00 79.19 181 LEU A CA 1
ATOM 1470 C C . LEU A 1 181 ? 11.088 5.559 3.347 1.00 79.19 181 LEU A C 1
ATOM 1472 O O . LEU A 1 181 ? 12.249 5.389 2.984 1.00 79.19 181 LEU A O 1
ATOM 1476 N N . SER A 1 182 ? 10.609 6.760 3.660 1.00 80.69 182 SER A N 1
ATOM 1477 C CA . SER A 1 182 ? 11.370 7.999 3.557 1.00 80.69 182 SER A CA 1
ATOM 1478 C C . SER A 1 182 ? 11.191 8.861 4.805 1.00 80.69 182 SER A C 1
ATOM 1480 O O . SER A 1 182 ? 10.232 8.718 5.573 1.00 80.69 182 SER A O 1
ATOM 1482 N N . GLU A 1 183 ? 12.109 9.806 4.987 1.00 82.00 183 GLU A N 1
ATOM 1483 C CA . GLU A 1 183 ? 11.994 10.828 6.024 1.00 82.00 183 GLU A CA 1
ATOM 1484 C C . GLU A 1 183 ? 10.782 11.743 5.792 1.00 82.00 183 GLU A C 1
ATOM 1486 O O . GLU A 1 183 ? 10.110 12.128 6.745 1.00 82.00 183 GLU A O 1
ATOM 1491 N N . ASN A 1 184 ? 10.418 12.003 4.532 1.00 81.31 184 ASN A N 1
ATOM 1492 C CA . ASN A 1 184 ? 9.222 12.774 4.189 1.00 81.31 184 ASN A CA 1
ATOM 1493 C C . ASN A 1 184 ? 7.944 12.058 4.638 1.00 81.31 184 ASN A C 1
ATOM 1495 O O . ASN A 1 184 ? 7.089 12.675 5.273 1.00 81.31 184 ASN A O 1
ATOM 1499 N N . ALA A 1 185 ? 7.837 10.751 4.380 1.00 81.50 185 ALA A N 1
ATOM 1500 C CA . ALA A 1 185 ? 6.715 9.937 4.836 1.00 81.50 185 ALA A CA 1
ATOM 1501 C C . ALA A 1 185 ? 6.628 9.904 6.366 1.00 81.50 185 ALA A C 1
ATOM 1503 O O . ALA A 1 185 ? 5.537 10.004 6.928 1.00 81.50 185 ALA A O 1
ATOM 1504 N N . ARG A 1 186 ? 7.779 9.831 7.044 1.00 86.38 186 ARG A N 1
ATOM 1505 C CA . ARG A 1 186 ? 7.861 9.867 8.509 1.00 86.38 186 ARG A CA 1
ATOM 1506 C C . ARG A 1 186 ? 7.402 11.209 9.069 1.00 86.38 186 ARG A C 1
ATOM 1508 O O . ARG A 1 186 ? 6.562 11.241 9.963 1.00 86.38 186 ARG A O 1
ATOM 1515 N N . ASN A 1 187 ? 7.929 12.306 8.535 1.00 85.50 187 ASN A N 1
ATOM 1516 C CA . ASN A 1 187 ? 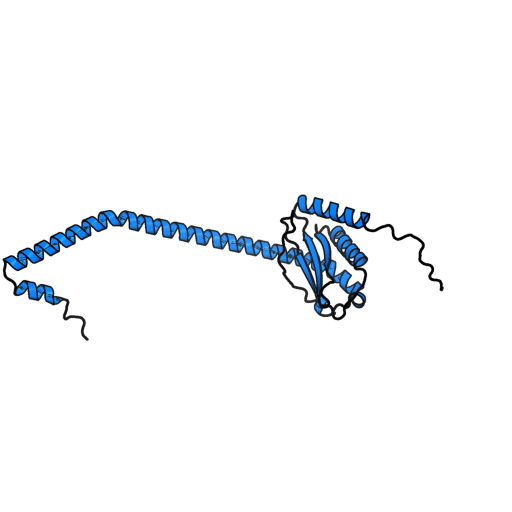7.577 13.658 8.957 1.00 85.50 187 ASN A CA 1
ATOM 1517 C C . ASN A 1 187 ? 6.092 13.925 8.725 1.00 85.50 187 ASN A C 1
ATOM 1519 O O . ASN A 1 187 ? 5.414 14.445 9.608 1.00 85.50 187 ASN A O 1
ATOM 1523 N N . TRP A 1 188 ? 5.567 13.489 7.580 1.00 85.00 188 TRP A N 1
ATOM 1524 C CA . TRP A 1 188 ? 4.148 13.597 7.286 1.00 85.00 188 TRP A CA 1
ATOM 1525 C C . TRP A 1 188 ? 3.290 12.791 8.269 1.00 85.00 188 TRP A C 1
ATOM 1527 O O . TRP A 1 188 ? 2.353 13.344 8.840 1.00 85.00 188 TRP A O 1
ATOM 1537 N N . ALA A 1 189 ? 3.629 11.521 8.516 1.00 86.19 189 ALA A N 1
ATOM 1538 C CA . ALA A 1 189 ? 2.907 10.679 9.469 1.00 86.19 189 ALA A CA 1
ATOM 1539 C C . ALA A 1 189 ? 2.927 11.275 10.886 1.00 86.19 189 ALA A C 1
ATOM 1541 O O . ALA A 1 189 ? 1.899 11.297 11.555 1.00 86.19 189 ALA A O 1
ATOM 1542 N N . ASN A 1 190 ? 4.061 11.829 11.325 1.00 86.81 190 ASN A N 1
ATOM 1543 C CA . ASN A 1 190 ? 4.178 12.491 12.626 1.00 86.81 190 ASN A CA 1
ATOM 1544 C C . ASN A 1 190 ? 3.266 13.720 12.736 1.00 86.81 190 ASN A C 1
ATOM 1546 O O . ASN A 1 190 ? 2.588 13.893 13.750 1.00 86.81 190 ASN A O 1
ATOM 1550 N N . VAL A 1 191 ? 3.220 14.554 11.694 1.00 85.38 191 VAL A N 1
ATOM 1551 C CA . VAL A 1 191 ? 2.322 15.717 11.640 1.00 85.38 191 VAL A CA 1
ATOM 1552 C C . VAL A 1 191 ? 0.858 15.271 11.635 1.00 85.38 191 VAL A C 1
ATOM 1554 O O . VAL A 1 191 ? 0.041 15.835 12.357 1.00 85.38 191 VAL A O 1
ATOM 1557 N N . ASP A 1 192 ? 0.514 14.236 10.868 1.00 84.00 192 ASP A N 1
ATOM 1558 C CA . ASP A 1 192 ? -0.853 13.713 10.802 1.00 84.00 192 ASP A CA 1
ATOM 1559 C C . ASP A 1 192 ? -1.309 13.121 12.144 1.00 84.00 192 ASP A C 1
ATOM 1561 O O . ASP A 1 192 ? -2.411 13.407 12.606 1.00 84.00 192 ASP A O 1
ATOM 1565 N N . ILE A 1 193 ? -0.429 12.382 12.827 1.00 82.12 193 ILE A N 1
ATOM 1566 C CA . ILE A 1 193 ? -0.633 11.904 14.200 1.00 82.12 193 ILE A CA 1
ATOM 1567 C C . ILE A 1 193 ? -0.928 13.083 15.132 1.00 82.12 193 ILE A C 1
ATOM 1569 O O . ILE A 1 193 ? -1.949 13.084 15.820 1.00 82.12 193 ILE A O 1
ATOM 1573 N N . GLN A 1 194 ? -0.078 14.113 15.133 1.00 81.25 194 GLN A N 1
ATOM 1574 C CA . GLN A 1 194 ? -0.269 15.290 15.985 1.00 81.25 194 GLN A CA 1
ATOM 1575 C C . GLN A 1 194 ? -1.603 15.987 15.705 1.00 81.25 194 GLN A C 1
ATOM 1577 O O . GLN A 1 194 ? -2.316 16.339 16.645 1.00 81.25 194 GLN A O 1
ATOM 1582 N N . ASN A 1 195 ? -1.976 16.125 14.431 1.00 79.88 195 ASN A N 1
ATOM 1583 C CA . ASN A 1 195 ? -3.239 16.728 14.006 1.00 79.88 195 ASN A CA 1
ATOM 1584 C C . ASN A 1 195 ? -4.459 15.915 14.447 1.00 79.88 195 ASN A C 1
ATOM 1586 O O . ASN A 1 195 ? -5.491 16.493 14.787 1.00 79.88 195 ASN A O 1
ATOM 1590 N N . GLN A 1 196 ? -4.362 14.585 14.454 1.00 70.12 196 GLN A N 1
ATOM 1591 C CA . GLN A 1 196 ? -5.444 13.718 14.920 1.00 70.12 196 GLN A CA 1
ATOM 1592 C C . GLN A 1 196 ? -5.664 13.868 16.427 1.00 70.12 196 GLN A C 1
ATOM 1594 O O . GLN A 1 196 ? -6.808 13.991 16.853 1.00 70.12 196 GLN A O 1
ATOM 1599 N N . PHE A 1 197 ? -4.587 13.953 17.216 1.00 59.88 197 PHE A N 1
ATOM 1600 C CA . PHE A 1 197 ? -4.671 14.116 18.672 1.00 59.88 197 PHE A CA 1
ATOM 1601 C C . PHE A 1 197 ? -4.988 15.550 19.131 1.00 59.88 197 PHE A C 1
ATOM 1603 O O . PHE A 1 197 ? -5.526 15.736 20.221 1.00 59.88 197 PHE A O 1
ATOM 1610 N N . THR A 1 198 ? -4.692 16.569 18.319 1.00 59.44 198 THR A N 1
ATOM 1611 C CA . THR A 1 198 ? -5.057 17.969 18.620 1.00 59.44 198 THR A CA 1
ATOM 1612 C C . THR A 1 198 ? -6.481 18.324 18.189 1.00 59.44 198 THR A C 1
ATOM 1614 O O . THR A 1 198 ? -7.119 19.142 18.849 1.00 59.44 198 THR A O 1
ATOM 1617 N N . ASN A 1 199 ? -7.018 17.696 17.135 1.00 50.50 199 ASN A N 1
ATOM 1618 C CA . ASN A 1 199 ? -8.395 17.932 16.677 1.00 50.50 199 ASN A CA 1
ATOM 1619 C C . ASN A 1 199 ? -9.445 17.028 17.337 1.00 50.50 199 ASN A C 1
ATOM 1621 O O . ASN A 1 199 ? -10.639 17.339 17.277 1.00 50.50 199 ASN A O 1
ATOM 1625 N N . THR A 1 200 ? -9.044 15.961 18.032 1.00 52.84 200 THR A N 1
ATOM 1626 C CA . THR A 1 200 ? -9.892 15.350 19.058 1.00 52.84 200 THR A CA 1
ATOM 1627 C C . THR A 1 200 ? -9.997 16.326 20.223 1.00 52.84 200 THR A C 1
ATOM 1629 O O . THR A 1 200 ? -9.186 16.298 21.148 1.00 52.84 200 THR A O 1
ATOM 1632 N N . LYS A 1 201 ? -10.990 17.229 20.172 1.00 42.19 201 LYS A N 1
ATOM 1633 C CA . LYS A 1 201 ? -11.413 18.006 21.347 1.00 42.19 201 LYS A CA 1
ATOM 1634 C C . LYS A 1 201 ? -11.448 17.056 22.547 1.00 42.19 201 LYS A C 1
ATOM 1636 O O . LYS A 1 201 ? -11.967 15.950 22.379 1.00 42.19 201 LYS A O 1
ATOM 1641 N N . PRO A 1 202 ? -10.945 17.452 23.729 1.00 43.47 202 PRO A N 1
ATOM 1642 C CA . PRO A 1 202 ? -11.067 16.615 24.911 1.00 43.47 202 PRO A CA 1
ATOM 1643 C C . PRO A 1 202 ? -12.542 16.245 25.065 1.00 43.47 202 PRO A C 1
ATOM 1645 O O . PRO A 1 202 ? -13.389 17.122 25.264 1.00 43.47 202 PRO A O 1
ATOM 1648 N N . GLN A 1 203 ? -12.864 14.957 24.901 1.00 48.47 203 GLN A N 1
ATOM 1649 C CA . GLN A 1 203 ? -14.151 14.441 25.338 1.00 48.47 203 GLN A CA 1
ATOM 1650 C C . GLN A 1 203 ? -14.226 14.809 26.810 1.00 48.47 203 GLN A C 1
ATOM 1652 O O . GLN A 1 203 ? -13.360 14.409 27.588 1.00 48.47 203 GLN A O 1
ATOM 1657 N N . LYS A 1 204 ? -15.184 15.671 27.163 1.00 37.00 204 LYS A N 1
ATOM 1658 C CA . LYS A 1 204 ? -15.350 16.139 28.535 1.00 37.00 204 LYS A CA 1
ATOM 1659 C C . LYS A 1 204 ? -15.369 14.906 29.444 1.00 37.00 204 LYS A C 1
ATOM 1661 O O . LYS A 1 204 ? -16.280 14.086 29.302 1.00 37.00 204 LYS A O 1
ATOM 1666 N N . PRO A 1 205 ? -14.401 14.748 30.358 1.00 40.88 205 PRO A N 1
ATOM 1667 C CA . PRO A 1 205 ? -14.485 13.694 31.347 1.00 40.88 205 PRO A CA 1
ATOM 1668 C C . PRO A 1 205 ? -15.627 14.094 32.284 1.00 40.88 205 PRO A C 1
ATOM 1670 O O . PRO A 1 205 ? -15.472 15.008 33.089 1.00 40.88 205 PRO A O 1
ATOM 1673 N N . GLY A 1 206 ? -16.810 13.497 32.116 1.00 47.12 206 GLY A N 1
ATOM 1674 C CA . GLY A 1 206 ? -17.930 13.754 33.028 1.00 47.12 206 GLY A CA 1
ATOM 1675 C C . GLY A 1 206 ? -19.352 13.752 32.471 1.00 47.12 206 GLY A C 1
ATOM 1676 O O . GLY A 1 206 ? -20.244 14.099 33.234 1.00 47.12 206 GLY A O 1
ATOM 1677 N N . ASP A 1 207 ? -19.605 13.357 31.218 1.00 43.16 207 ASP A N 1
ATOM 1678 C CA . ASP A 1 207 ? -20.984 13.305 30.682 1.00 43.16 207 ASP A CA 1
ATOM 1679 C C . ASP A 1 207 ? -21.564 11.882 30.555 1.00 43.16 207 ASP A C 1
ATOM 1681 O O . ASP A 1 207 ? -22.484 11.637 29.784 1.00 43.16 207 ASP A O 1
ATOM 1685 N N . ARG A 1 208 ? -21.083 10.928 31.368 1.00 48.38 208 ARG A N 1
ATOM 1686 C CA . ARG A 1 208 ? -21.875 9.732 31.707 1.00 48.38 208 ARG A CA 1
ATOM 1687 C C . ARG A 1 208 ? -22.790 10.067 32.883 1.00 48.38 208 ARG A C 1
ATOM 1689 O O . ARG A 1 208 ? -22.527 9.696 34.023 1.00 48.38 208 ARG A O 1
ATOM 1696 N N . ARG A 1 209 ? -23.869 10.793 32.589 1.00 48.59 209 ARG A N 1
ATOM 1697 C CA . ARG A 1 209 ? -25.101 10.760 33.390 1.00 48.59 209 ARG A CA 1
ATOM 1698 C C . ARG A 1 209 ? -26.063 9.715 32.816 1.00 48.59 209 ARG A C 1
ATOM 1700 O O . ARG A 1 209 ? -27.197 10.047 32.522 1.00 48.59 209 ARG A O 1
ATOM 1707 N N . ASP A 1 210 ? -25.595 8.479 32.720 1.00 40.41 210 ASP A N 1
ATOM 1708 C CA . ASP A 1 210 ? -26.439 7.285 32.812 1.00 40.41 210 ASP A CA 1
ATOM 1709 C C . ASP A 1 210 ? -25.907 6.593 34.080 1.00 40.41 210 ASP A C 1
ATOM 1711 O O . ASP A 1 210 ? -24.782 6.098 34.083 1.00 40.41 210 ASP A O 1
ATOM 1715 N N . LYS A 1 211 ? -26.485 6.760 35.279 1.00 46.59 211 LYS A N 1
ATOM 1716 C CA . LYS A 1 211 ? -27.879 6.469 35.648 1.00 46.59 211 LYS A CA 1
ATOM 1717 C C . LYS A 1 211 ? -28.337 5.156 35.023 1.00 46.59 211 LYS A C 1
ATOM 1719 O O . LYS A 1 211 ? -28.993 5.150 33.994 1.00 46.59 211 LYS A O 1
ATOM 1724 N N . ASP A 1 212 ? -27.838 4.061 35.582 1.00 45.38 212 ASP A N 1
ATOM 1725 C CA . ASP A 1 212 ? -28.642 3.076 36.322 1.00 45.38 212 ASP A CA 1
ATOM 1726 C C . ASP A 1 212 ? -27.796 1.798 36.468 1.00 45.38 212 ASP A C 1
ATOM 1728 O O . ASP A 1 212 ? -27.824 0.892 35.637 1.00 45.38 212 ASP A O 1
ATOM 1732 N N . PHE A 1 213 ? -26.980 1.792 37.527 1.00 38.84 213 PHE A N 1
ATOM 1733 C CA . PHE A 1 213 ? -26.605 0.590 38.273 1.00 38.84 213 PHE A CA 1
ATOM 1734 C C . PHE A 1 213 ? -27.399 0.616 39.577 1.00 38.84 213 PHE A C 1
ATOM 1736 O O . PHE A 1 213 ? -27.511 1.730 40.147 1.00 38.84 213 PHE A O 1
#

Radius of gyration: 38.08 Å; chains: 1; bounding box: 57×43×125 Å

pLDDT: mean 70.75, std 13.61, range [37.0, 92.38]

Secondary structure (DSSP, 8-state):
---STTSSHHHHHHHHS-HHHHHHHHHHHHHHHHHHHHHHHHHHHHHHHHHHHHHHHHHHHHHHHHHHHHHHHHHHHHHHHHHHHHHHHHHHHHHHTHHHHTB-TTGGG-----EE-PPBTTB-SPPEEEEEEBSS-----THHHHHHHHHHHHHTT--EEEEEEE--STTEEEEEEEE--SHHHHHHHHHHHHHHHHHS----TT-------